Protein AF-A0A382GIZ2-F1 (afdb_monomer)

Organism: NCBI:txid408172

pLDDT: mean 85.64, std 14.47, range [35.5, 98.19]

Structure (mmCIF, N/CA/C/O backbone):
data_AF-A0A382GIZ2-F1
#
_entry.id   AF-A0A382GIZ2-F1
#
loop_
_atom_site.group_PDB
_atom_site.id
_atom_site.type_symbol
_atom_site.label_atom_id
_atom_site.label_alt_id
_atom_site.label_comp_id
_atom_site.label_asym_id
_atom_site.label_entity_id
_atom_site.label_seq_id
_atom_site.pdbx_PDB_ins_code
_atom_site.Cartn_x
_atom_site.Cartn_y
_atom_site.Cartn_z
_atom_site.occupancy
_atom_site.B_iso_or_equiv
_atom_site.auth_seq_id
_atom_site.auth_comp_id
_atom_site.auth_asym_id
_atom_site.auth_atom_id
_atom_site.pdbx_PDB_model_num
ATOM 1 N N . VAL A 1 1 ? -5.145 5.258 -2.698 1.00 40.03 1 VAL A N 1
ATOM 2 C CA . VAL A 1 1 ? -5.941 6.029 -3.681 1.00 40.03 1 VAL A CA 1
ATOM 3 C C . VAL A 1 1 ? -7.299 5.361 -3.704 1.00 40.03 1 VAL A C 1
ATOM 5 O O . VAL A 1 1 ? -7.301 4.149 -3.849 1.00 40.03 1 VAL A O 1
ATOM 8 N N . LEU A 1 2 ? -8.373 6.118 -3.460 1.00 35.50 2 LEU A N 1
ATOM 9 C CA . LEU A 1 2 ? -9.670 5.720 -2.869 1.00 35.50 2 LEU A CA 1
ATOM 10 C C . LEU A 1 2 ? -9.690 5.869 -1.343 1.00 35.50 2 LEU A C 1
ATOM 12 O O . LEU A 1 2 ? -9.770 4.913 -0.583 1.00 35.50 2 LEU A O 1
ATOM 16 N N . THR A 1 3 ? -9.579 7.116 -0.902 1.00 38.53 3 THR A N 1
ATOM 17 C CA . THR A 1 3 ? -9.918 7.533 0.456 1.00 38.53 3 THR A CA 1
ATOM 18 C C . THR A 1 3 ? -10.958 8.641 0.335 1.00 38.53 3 THR A C 1
ATOM 20 O O . THR A 1 3 ? -10.865 9.475 -0.563 1.00 38.53 3 THR A O 1
ATOM 23 N N . THR A 1 4 ? -11.987 8.637 1.182 1.00 40.19 4 THR A N 1
ATOM 24 C CA . THR A 1 4 ? -13.141 9.557 1.093 1.00 40.19 4 THR A CA 1
ATOM 25 C C . THR A 1 4 ? -12.798 11.024 1.370 1.00 40.19 4 THR A C 1
ATOM 27 O O . THR A 1 4 ? -13.633 11.890 1.153 1.00 40.19 4 THR A O 1
ATOM 30 N N . TRP A 1 5 ? -11.580 11.314 1.836 1.00 46.81 5 TRP A N 1
ATOM 31 C CA . TRP A 1 5 ? -11.123 12.662 2.191 1.00 46.81 5 TRP A CA 1
ATOM 32 C C . TRP A 1 5 ? -10.171 13.299 1.166 1.00 46.81 5 TRP A C 1
ATOM 34 O O . TRP A 1 5 ? -9.816 14.464 1.316 1.00 46.81 5 TRP A O 1
ATOM 44 N N . ALA A 1 6 ? -9.747 12.570 0.127 1.00 49.16 6 ALA A N 1
ATOM 45 C CA . ALA A 1 6 ? -8.775 13.044 -0.868 1.00 49.16 6 ALA A CA 1
ATOM 46 C C . ALA A 1 6 ? -9.422 13.433 -2.214 1.00 49.16 6 ALA A C 1
ATOM 48 O O . ALA A 1 6 ? -8.792 13.348 -3.263 1.00 49.16 6 ALA A O 1
ATOM 49 N N . ASP A 1 7 ? -10.684 13.864 -2.190 1.00 50.19 7 ASP A N 1
ATOM 50 C CA . ASP A 1 7 ? -11.561 13.962 -3.369 1.00 50.19 7 ASP A CA 1
ATOM 51 C C . ASP A 1 7 ? -11.161 15.014 -4.424 1.00 50.19 7 ASP A C 1
ATOM 53 O O . ASP A 1 7 ? -11.767 15.059 -5.492 1.00 50.19 7 ASP A O 1
ATOM 57 N N . LYS A 1 8 ? -10.162 15.868 -4.158 1.00 46.25 8 LYS A N 1
ATOM 58 C CA . LYS A 1 8 ? -9.761 16.969 -5.059 1.00 46.25 8 LYS A CA 1
ATOM 59 C C . LYS A 1 8 ? -8.274 17.022 -5.405 1.00 46.25 8 LYS A C 1
ATOM 61 O O . LYS A 1 8 ? -7.887 17.842 -6.234 1.00 46.25 8 LYS A O 1
ATOM 66 N N . GLU A 1 9 ? -7.439 16.186 -4.792 1.00 51.31 9 GLU A N 1
ATOM 67 C CA . GLU A 1 9 ? -5.986 16.256 -4.964 1.00 51.31 9 GLU A CA 1
ATOM 68 C C . GLU A 1 9 ? -5.405 14.891 -5.338 1.00 51.31 9 GLU A C 1
ATOM 70 O O . GLU A 1 9 ? -5.711 13.868 -4.731 1.00 51.31 9 GLU A O 1
ATOM 75 N N . PHE A 1 10 ? -4.507 14.884 -6.328 1.00 51.84 10 PHE A N 1
ATOM 76 C CA . PHE A 1 10 ? -3.813 13.679 -6.805 1.00 51.84 10 PHE A CA 1
ATOM 77 C C . PHE A 1 10 ? -2.930 13.011 -5.734 1.00 51.84 10 PHE A C 1
ATOM 79 O O . PHE A 1 10 ? -2.503 11.865 -5.894 1.00 51.84 10 PHE A O 1
ATOM 86 N N . TRP A 1 11 ? -2.636 13.722 -4.646 1.00 62.03 11 TRP A N 1
ATOM 87 C CA . TRP A 1 11 ? -1.919 13.227 -3.483 1.00 62.03 11 TRP A CA 1
ATOM 88 C C . TRP A 1 11 ? -2.312 14.061 -2.266 1.00 62.03 11 TRP A C 1
ATOM 90 O O . TRP A 1 11 ? -2.239 15.282 -2.325 1.00 62.03 11 TRP A O 1
ATOM 100 N N . VAL A 1 12 ? -2.663 13.400 -1.163 1.00 65.62 12 VAL A N 1
ATOM 101 C CA . VAL A 1 12 ? -2.889 14.041 0.137 1.00 65.62 12 VAL A CA 1
ATOM 102 C C . VAL A 1 12 ? -1.908 13.438 1.128 1.00 65.62 12 VAL A C 1
ATOM 104 O O . VAL A 1 12 ? -1.737 12.216 1.189 1.00 65.62 12 VAL A O 1
ATOM 107 N N . GLY A 1 13 ? -1.221 14.291 1.883 1.00 70.44 13 GLY A N 1
ATOM 108 C CA . GLY A 1 13 ? -0.268 13.833 2.882 1.00 70.44 13 GLY A CA 1
ATOM 109 C C . GLY A 1 13 ? -0.978 13.101 4.015 1.00 70.44 13 GLY A C 1
ATOM 110 O O . GLY A 1 13 ? -2.015 13.545 4.489 1.00 70.44 13 GLY A O 1
ATOM 111 N N . HIS A 1 14 ? -0.385 12.017 4.525 1.00 74.69 14 HIS A N 1
ATOM 112 C CA . HIS A 1 14 ? -0.949 11.273 5.665 1.00 74.69 14 HIS A CA 1
ATOM 113 C C . HIS A 1 14 ? -1.136 12.112 6.933 1.00 74.69 14 HIS A C 1
ATOM 115 O O . HIS A 1 14 ? -1.904 11.718 7.794 1.00 74.69 14 HIS A O 1
ATOM 121 N N . LYS A 1 15 ? -0.484 13.276 7.051 1.00 73.62 15 LYS A N 1
ATOM 122 C CA . LYS A 1 15 ? -0.755 14.245 8.128 1.00 73.62 15 LYS A CA 1
ATOM 123 C C . LYS A 1 15 ? -2.201 14.775 8.099 1.00 73.62 15 LYS A C 1
ATOM 125 O O . LYS A 1 15 ? -2.735 15.111 9.150 1.00 73.62 15 LYS A O 1
ATOM 130 N N . ASP A 1 16 ? -2.808 14.822 6.915 1.00 75.88 16 ASP A N 1
ATOM 131 C CA . ASP A 1 16 ? -4.152 15.345 6.658 1.00 75.88 16 ASP A CA 1
ATOM 132 C C . ASP A 1 16 ? -5.196 14.208 6.612 1.00 75.88 16 ASP A C 1
ATOM 134 O O . ASP A 1 16 ? -6.369 14.440 6.331 1.00 75.88 16 ASP A O 1
ATOM 138 N N . GLU A 1 17 ? -4.780 12.964 6.889 1.00 82.44 17 GLU A N 1
ATOM 139 C CA . GLU A 1 17 ? -5.695 11.841 7.097 1.00 82.44 17 GLU A CA 1
ATOM 140 C C . GLU A 1 17 ? -6.492 12.048 8.403 1.00 82.44 17 GLU A C 1
ATOM 142 O O . GLU A 1 17 ? -5.893 12.450 9.406 1.00 82.44 17 GLU A O 1
ATOM 147 N N . PRO A 1 18 ? -7.818 11.793 8.432 1.00 86.12 18 PRO A N 1
ATOM 148 C CA . PRO A 1 18 ? -8.660 12.086 9.599 1.00 86.12 18 PRO A CA 1
ATOM 149 C C . PRO A 1 18 ? -8.188 11.466 10.922 1.00 86.12 18 PRO A C 1
ATOM 151 O O . PRO A 1 18 ? -8.394 12.053 11.984 1.00 86.12 18 PRO A O 1
ATOM 154 N N . HIS A 1 19 ? -7.529 10.310 10.865 1.00 89.81 19 HIS A N 1
ATOM 155 C CA . HIS A 1 19 ? -7.041 9.553 12.015 1.00 89.81 19 HIS A CA 1
ATOM 156 C C . HIS A 1 19 ? -5.527 9.702 12.243 1.00 89.81 19 HIS A C 1
ATOM 158 O O . HIS A 1 19 ? -4.963 9.016 13.098 1.00 89.81 19 HIS A O 1
ATOM 164 N N . SER A 1 20 ? -4.852 10.622 11.545 1.00 87.56 20 SER A N 1
ATOM 165 C CA . SER A 1 20 ? -3.387 10.738 11.546 1.00 87.56 20 SER A CA 1
ATOM 166 C C . SER A 1 20 ? -2.796 10.921 12.947 1.00 87.56 20 SER A C 1
ATOM 168 O O . SER A 1 20 ? -1.752 10.350 13.267 1.00 87.56 20 SER A O 1
ATOM 170 N N . LYS A 1 21 ? -3.502 11.665 13.807 1.00 90.25 21 LYS A N 1
ATOM 171 C CA . LYS A 1 21 ? -3.108 11.942 15.195 1.00 90.25 21 LYS A CA 1
ATOM 172 C C . LYS A 1 21 ? -3.205 10.721 16.107 1.00 90.25 21 LYS A C 1
ATOM 174 O O . LYS A 1 21 ? -2.426 10.628 17.049 1.00 90.25 21 LYS A O 1
ATOM 179 N N . LEU A 1 22 ? -4.098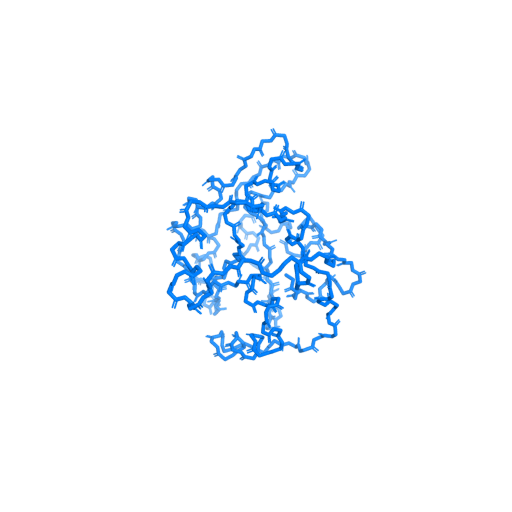 9.772 15.819 1.00 93.81 22 LEU A N 1
ATOM 180 C CA . LEU A 1 22 ? -4.252 8.557 16.629 1.00 93.81 22 LEU A CA 1
ATOM 181 C C . LEU A 1 22 ? -2.995 7.675 16.554 1.00 93.81 22 LEU A C 1
ATOM 183 O O . LEU A 1 22 ? -2.654 6.974 17.499 1.00 93.81 22 LEU A O 1
ATOM 187 N N . TRP A 1 23 ? -2.232 7.762 15.461 1.00 93.25 23 TRP A N 1
ATOM 188 C CA . TRP A 1 23 ? -0.933 7.096 15.345 1.00 93.25 23 TRP A CA 1
ATOM 189 C C . TRP A 1 23 ? 0.165 7.730 16.214 1.00 93.25 23 TRP A C 1
ATOM 191 O O . TRP A 1 23 ? 1.256 7.170 16.305 1.00 93.25 23 TRP A O 1
ATOM 201 N N . GLU A 1 24 ? -0.053 8.900 16.823 1.00 91.38 24 GLU A N 1
ATOM 202 C CA . GLU A 1 24 ? 0.911 9.503 17.755 1.00 91.38 24 GLU A CA 1
ATOM 203 C C . GLU A 1 24 ? 0.789 8.942 19.177 1.00 91.38 24 GLU A C 1
ATOM 205 O O . GLU A 1 24 ? 1.801 8.894 19.880 1.00 91.38 24 GLU A O 1
ATOM 210 N N . ASN A 1 25 ? -0.412 8.511 19.580 1.00 93.06 25 ASN A N 1
ATOM 211 C CA . ASN A 1 25 ? -0.692 7.928 20.888 1.00 93.06 25 ASN A CA 1
ATOM 212 C C . ASN A 1 25 ? -1.604 6.701 20.756 1.00 93.06 25 ASN A C 1
ATOM 214 O O . ASN A 1 25 ? -2.806 6.825 20.524 1.00 93.06 25 ASN A O 1
ATOM 218 N N . MET A 1 26 ? -1.041 5.510 20.978 1.00 94.69 26 MET A N 1
ATOM 219 C CA . MET A 1 26 ? -1.782 4.267 20.773 1.00 94.69 26 MET A CA 1
ATOM 220 C C . MET A 1 26 ? -2.977 4.088 21.718 1.00 94.69 26 MET A C 1
ATOM 222 O O . MET A 1 26 ? -3.907 3.356 21.386 1.00 94.69 26 MET A O 1
ATOM 226 N N . ASP A 1 27 ? -2.985 4.756 22.872 1.00 95.81 27 ASP A N 1
ATOM 227 C CA . ASP A 1 27 ? -4.108 4.680 23.808 1.00 95.81 27 ASP A CA 1
ATOM 228 C C . ASP A 1 27 ? -5.373 5.361 23.274 1.00 95.81 27 ASP A C 1
ATOM 230 O O . ASP A 1 27 ? -6.477 4.943 23.630 1.00 95.81 27 ASP A O 1
ATOM 234 N N . ASP A 1 28 ? -5.243 6.326 22.360 1.00 96.56 28 ASP A N 1
ATOM 235 C CA . ASP A 1 28 ? -6.393 7.009 21.759 1.00 96.56 28 ASP A CA 1
ATOM 236 C C . ASP A 1 28 ? -7.234 6.031 20.914 1.00 96.56 28 ASP A C 1
ATOM 238 O O . ASP A 1 28 ? -8.461 6.138 20.851 1.00 96.56 28 ASP A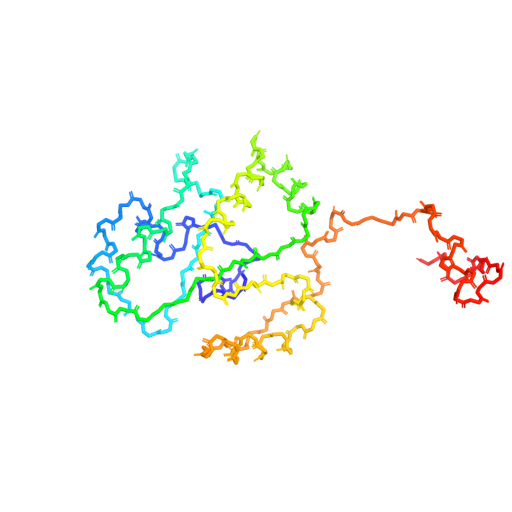 O 1
ATOM 242 N N . TRP A 1 29 ? -6.610 4.991 20.341 1.00 97.12 29 TRP A N 1
ATOM 243 C CA . TRP A 1 29 ? -7.323 3.922 19.632 1.00 97.12 29 TRP A CA 1
ATOM 244 C C . TRP A 1 29 ? -8.236 3.094 20.530 1.00 97.12 29 TRP A C 1
ATOM 246 O O . TRP A 1 29 ? -9.117 2.415 20.009 1.00 97.12 29 TRP A O 1
ATOM 256 N N . LYS A 1 30 ? -8.054 3.105 21.855 1.00 96.94 30 LYS A N 1
ATOM 257 C CA . LYS A 1 30 ? -8.894 2.316 22.770 1.00 96.94 30 LYS A CA 1
ATOM 258 C C . LYS A 1 30 ? -10.294 2.906 22.918 1.00 96.94 30 LYS A C 1
ATOM 260 O O . LYS A 1 30 ? -11.243 2.167 23.159 1.00 96.94 30 LYS A O 1
ATOM 265 N N . THR A 1 31 ? -10.424 4.222 22.769 1.00 95.75 31 THR A N 1
ATOM 266 C CA . THR A 1 31 ? -11.671 4.965 23.013 1.00 95.75 31 THR A CA 1
ATOM 267 C C . THR A 1 31 ? -12.228 5.640 21.761 1.00 95.75 31 THR A C 1
ATOM 269 O O . THR A 1 31 ? -13.396 6.028 21.752 1.00 95.75 31 THR A O 1
ATOM 272 N N . HIS A 1 32 ? -11.438 5.750 20.685 1.00 95.94 32 HIS A N 1
ATOM 273 C CA . HIS A 1 32 ? -11.877 6.359 19.429 1.00 95.94 32 HIS A CA 1
ATOM 274 C C . HIS A 1 32 ? -13.112 5.666 18.842 1.00 95.94 32 HIS A C 1
ATOM 276 O O . HIS A 1 32 ? -13.144 4.442 18.708 1.00 95.94 32 HIS A O 1
ATOM 282 N N . THR A 1 33 ? -14.120 6.445 18.457 1.00 94.19 33 THR A N 1
ATOM 283 C CA . THR A 1 33 ? -15.354 5.929 17.847 1.00 94.19 33 THR A CA 1
ATOM 284 C C . THR A 1 33 ? -15.241 5.952 16.328 1.00 94.19 33 THR A C 1
ATOM 286 O O . THR A 1 33 ? -14.886 6.973 15.746 1.00 94.19 33 THR A O 1
ATOM 289 N N . PHE A 1 34 ? -15.569 4.831 15.691 1.00 91.31 34 PHE A N 1
ATOM 290 C CA . PHE A 1 34 ? -15.590 4.704 14.237 1.00 91.31 34 PHE A CA 1
ATOM 291 C C . PHE A 1 34 ? -17.007 4.884 13.702 1.00 91.31 34 PHE A C 1
ATOM 293 O O . PHE A 1 34 ? -17.979 4.498 14.351 1.00 91.31 34 PHE A O 1
ATOM 300 N N . THR A 1 35 ? -17.121 5.436 12.499 1.00 89.62 35 THR A N 1
ATOM 301 C CA . THR A 1 35 ? -18.352 5.339 11.713 1.00 89.62 35 THR A CA 1
ATOM 302 C C . THR A 1 35 ? -18.355 4.031 10.926 1.00 89.62 35 THR A C 1
ATOM 304 O O . THR A 1 35 ? -17.306 3.402 10.745 1.00 89.62 35 THR A O 1
ATOM 307 N N . GLU A 1 36 ? -19.515 3.627 10.413 1.00 85.00 36 GLU A N 1
ATOM 308 C CA . GLU A 1 36 ? -19.589 2.488 9.496 1.00 85.00 36 GLU A CA 1
ATOM 309 C C . GLU A 1 36 ? -18.638 2.674 8.310 1.00 85.00 36 GLU A C 1
ATOM 311 O O . GLU A 1 36 ? -18.439 3.788 7.816 1.00 85.00 36 GLU A O 1
ATOM 316 N N . ASN A 1 37 ? -18.045 1.565 7.865 1.00 84.50 37 ASN A N 1
ATOM 317 C CA . ASN A 1 37 ? -17.149 1.520 6.714 1.00 84.50 37 ASN A CA 1
ATOM 318 C C . ASN A 1 37 ? -15.957 2.496 6.806 1.00 84.50 37 ASN A C 1
ATOM 320 O O . ASN A 1 37 ? -15.538 3.063 5.797 1.00 84.50 37 ASN A O 1
ATOM 324 N N . THR A 1 38 ? -15.383 2.704 7.995 1.00 90.38 38 THR A N 1
ATOM 325 C CA . THR A 1 38 ? -14.208 3.579 8.148 1.00 90.38 38 THR A CA 1
ATOM 326 C C . THR A 1 38 ? -12.978 2.999 7.441 1.00 90.38 38 THR A C 1
ATOM 328 O O . THR A 1 38 ? -12.601 1.853 7.669 1.00 90.38 38 THR A O 1
ATOM 331 N N . VAL A 1 39 ? -12.310 3.819 6.624 1.00 89.75 39 VAL A N 1
ATOM 332 C CA . VAL A 1 39 ? -11.002 3.507 6.023 1.00 89.75 39 VAL A CA 1
ATOM 333 C C . VAL A 1 39 ? -9.935 4.352 6.696 1.00 89.75 39 VAL A C 1
ATOM 335 O O . VAL A 1 39 ? -10.089 5.565 6.815 1.00 89.75 39 VAL A O 1
ATOM 338 N N . ILE A 1 40 ? -8.828 3.720 7.075 1.00 91.56 40 ILE A N 1
ATOM 339 C CA . ILE A 1 40 ? -7.668 4.377 7.678 1.00 91.56 40 ILE A CA 1
ATOM 340 C C . ILE A 1 40 ? -6.464 4.087 6.797 1.00 91.56 40 ILE A C 1
ATOM 342 O O . ILE A 1 40 ? -6.248 2.953 6.372 1.00 91.56 40 ILE A O 1
ATOM 346 N N . SER A 1 41 ? -5.670 5.112 6.504 1.00 90.56 41 SER A N 1
ATOM 347 C CA . SER A 1 41 ? -4.437 4.956 5.737 1.00 90.56 41 SER A CA 1
ATOM 348 C C . SER A 1 41 ? -3.259 5.492 6.529 1.00 90.56 41 SER A C 1
ATOM 350 O O . SER A 1 41 ? -3.332 6.575 7.100 1.00 90.56 41 SER A O 1
ATOM 352 N N . ILE A 1 42 ? -2.145 4.762 6.514 1.00 91.69 42 ILE A N 1
ATOM 353 C CA . ILE A 1 42 ? -0.898 5.183 7.146 1.00 91.69 42 ILE A CA 1
ATOM 354 C C . ILE A 1 42 ? 0.294 4.837 6.251 1.00 91.69 42 ILE A C 1
ATOM 356 O O . ILE A 1 42 ? 0.297 3.825 5.552 1.00 91.69 42 ILE A O 1
ATOM 360 N N . SER A 1 43 ? 1.306 5.706 6.243 1.00 89.94 43 SER A N 1
ATOM 361 C CA . SER A 1 43 ? 2.586 5.429 5.584 1.00 89.94 43 SER A CA 1
ATOM 362 C C . SER A 1 43 ? 3.518 4.648 6.504 1.00 89.94 43 SER A C 1
ATOM 364 O O . SER A 1 43 ? 3.537 4.862 7.714 1.00 89.94 43 SER A O 1
ATOM 366 N N . ILE A 1 44 ? 4.380 3.822 5.913 1.00 91.19 44 ILE A N 1
ATOM 367 C CA . ILE A 1 44 ? 5.492 3.178 6.612 1.00 91.19 44 ILE A CA 1
ATOM 368 C C . ILE A 1 44 ? 6.799 3.628 5.938 1.00 91.19 44 ILE A C 1
ATOM 370 O O . ILE A 1 44 ? 7.039 3.275 4.783 1.00 91.19 44 ILE A O 1
ATOM 374 N N . PRO A 1 45 ? 7.652 4.408 6.619 1.00 91.38 45 PRO A N 1
ATOM 375 C CA . PRO A 1 45 ? 7.340 5.169 7.825 1.00 91.38 45 PRO A CA 1
ATOM 376 C C . PRO A 1 45 ? 6.457 6.389 7.503 1.00 91.38 45 PRO A C 1
ATOM 378 O O . PRO A 1 45 ? 6.392 6.848 6.357 1.00 91.38 45 PRO A O 1
ATOM 381 N N . TYR A 1 46 ? 5.818 6.959 8.520 1.00 89.12 46 TYR A N 1
ATOM 382 C CA . TYR A 1 46 ? 5.079 8.221 8.433 1.00 89.12 46 TYR A CA 1
ATOM 383 C C . TYR A 1 46 ? 5.886 9.359 9.066 1.00 89.12 46 TYR A C 1
ATOM 385 O O . TYR A 1 46 ? 6.799 9.133 9.862 1.00 89.12 46 TYR A O 1
ATOM 393 N N . ALA A 1 47 ? 5.588 10.596 8.670 1.00 85.81 47 ALA A N 1
ATOM 394 C CA . ALA A 1 47 ? 6.268 11.781 9.180 1.00 85.81 47 ALA A CA 1
ATOM 395 C C . ALA A 1 47 ? 5.311 12.612 10.039 1.00 85.81 47 ALA A C 1
ATOM 397 O O . ALA A 1 47 ? 4.246 13.010 9.571 1.00 85.81 47 ALA A O 1
ATOM 398 N N . VAL A 1 48 ? 5.727 12.926 11.264 1.00 83.44 48 VAL A N 1
ATOM 399 C CA . VAL A 1 48 ? 4.998 13.783 12.207 1.00 83.44 48 VAL A CA 1
ATOM 400 C C . VAL A 1 48 ? 5.915 14.919 12.618 1.00 83.44 48 VAL A C 1
ATOM 402 O O . VAL A 1 48 ? 6.972 14.681 13.200 1.00 83.44 48 VAL A O 1
ATOM 405 N N . ARG A 1 49 ? 5.529 16.163 12.307 1.00 83.38 49 ARG A N 1
ATOM 406 C CA . ARG A 1 49 ? 6.326 17.369 12.619 1.00 83.38 49 ARG A CA 1
ATOM 407 C C . ARG A 1 49 ? 7.800 17.244 12.179 1.00 83.38 49 ARG A C 1
ATOM 409 O O . ARG A 1 49 ? 8.708 17.628 12.904 1.00 83.38 49 ARG A O 1
ATOM 416 N N . GLY A 1 50 ? 8.034 16.658 11.001 1.00 81.44 50 GLY A N 1
ATOM 417 C CA . GLY A 1 50 ? 9.377 16.446 10.439 1.00 81.44 50 GLY A CA 1
ATOM 418 C C . GLY A 1 50 ? 10.136 15.227 10.982 1.00 81.44 50 GLY A C 1
ATOM 419 O O . GLY A 1 50 ? 11.200 14.902 10.463 1.00 81.44 50 GLY A O 1
ATOM 420 N N . VAL A 1 51 ? 9.590 14.514 11.970 1.00 84.25 51 VAL A N 1
ATOM 421 C CA . VAL A 1 51 ? 10.195 13.304 12.539 1.00 84.25 51 VAL A CA 1
ATOM 422 C C . VAL A 1 51 ? 9.584 12.066 11.898 1.00 84.25 51 VAL A C 1
ATOM 424 O O . VAL A 1 51 ? 8.364 11.910 11.856 1.00 84.25 51 VAL A O 1
ATOM 427 N N . THR A 1 52 ? 10.444 11.177 11.407 1.00 88.81 52 THR A N 1
ATOM 428 C CA . THR A 1 52 ? 10.037 9.896 10.819 1.00 88.81 52 THR A CA 1
ATOM 429 C C . THR A 1 52 ? 9.757 8.883 11.928 1.00 88.81 52 THR A C 1
ATOM 431 O O . THR A 1 52 ? 10.585 8.706 12.821 1.00 88.81 52 THR A O 1
ATOM 434 N N . ARG A 1 53 ? 8.600 8.222 11.874 1.00 90.56 53 ARG A N 1
ATOM 435 C CA . ARG A 1 53 ? 8.158 7.193 12.824 1.00 90.56 53 ARG A CA 1
ATOM 436 C C . ARG A 1 53 ? 7.610 5.981 12.073 1.00 90.56 53 ARG A C 1
ATOM 438 O O . ARG A 1 53 ? 7.066 6.118 10.978 1.00 90.56 53 ARG A O 1
ATOM 445 N N . THR A 1 54 ? 7.735 4.801 12.666 1.00 92.19 54 THR A N 1
ATOM 446 C CA . THR A 1 54 ? 7.080 3.579 12.174 1.00 92.19 54 THR A CA 1
ATOM 447 C C . THR A 1 54 ? 5.776 3.402 12.950 1.00 92.19 54 THR A C 1
ATOM 449 O O . THR A 1 54 ? 5.817 3.510 14.176 1.00 92.19 54 THR A O 1
ATOM 452 N N . PRO A 1 55 ? 4.623 3.208 12.284 1.00 94.19 55 PRO A N 1
ATOM 453 C CA . PRO A 1 55 ? 3.368 2.978 12.993 1.00 94.19 55 PRO A CA 1
ATOM 454 C C . PRO A 1 55 ? 3.394 1.604 13.670 1.00 94.19 55 PRO A C 1
ATOM 456 O O . PRO A 1 55 ? 3.986 0.674 13.129 1.00 94.19 55 PRO A O 1
ATOM 459 N N . ASP A 1 56 ? 2.740 1.467 14.822 1.00 95.88 56 ASP A N 1
ATOM 460 C CA . ASP A 1 56 ? 2.622 0.184 15.522 1.00 95.88 56 ASP A CA 1
ATOM 461 C C . ASP A 1 56 ? 1.324 -0.534 15.118 1.00 95.88 56 ASP A C 1
ATOM 463 O O . ASP A 1 56 ? 0.308 -0.503 15.814 1.00 95.88 56 ASP A O 1
ATOM 467 N N . ILE A 1 57 ? 1.344 -1.135 13.926 1.00 97.25 57 ILE A N 1
ATOM 468 C CA . ILE A 1 57 ? 0.181 -1.819 13.338 1.00 97.25 57 ILE A CA 1
ATOM 469 C C . ILE A 1 57 ? -0.154 -3.107 14.105 1.00 97.25 57 ILE A C 1
ATOM 471 O O . ILE A 1 57 ? -1.322 -3.480 14.191 1.00 97.25 57 ILE A O 1
ATOM 475 N N . VAL A 1 58 ? 0.846 -3.756 14.711 1.00 96.62 58 VAL A N 1
ATOM 476 C CA . VAL A 1 58 ? 0.632 -4.939 15.558 1.00 96.62 58 VAL A CA 1
ATO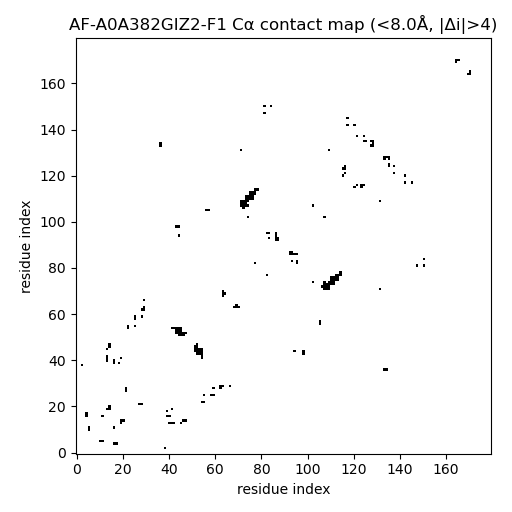M 477 C C . VAL A 1 58 ? -0.181 -4.543 16.784 1.00 96.62 58 VAL A C 1
ATOM 479 O O . VAL A 1 58 ? -1.244 -5.113 17.025 1.00 96.62 58 VAL A O 1
ATOM 482 N N . ARG A 1 59 ? 0.244 -3.495 17.499 1.00 97.00 59 ARG A N 1
ATOM 483 C CA . ARG A 1 59 ? -0.507 -2.991 18.648 1.00 97.00 59 ARG A CA 1
ATOM 484 C C . ARG A 1 59 ? -1.882 -2.465 18.259 1.00 97.00 59 ARG A C 1
ATOM 486 O O . ARG A 1 59 ? -2.839 -2.646 19.005 1.00 97.00 59 ARG A O 1
ATOM 493 N N . TRP A 1 60 ? -1.999 -1.820 17.100 1.00 97.50 60 TRP A N 1
ATOM 494 C CA . TRP A 1 60 ? -3.293 -1.393 16.573 1.00 97.50 60 TRP A CA 1
ATOM 495 C C . TRP A 1 60 ? -4.247 -2.583 16.394 1.00 97.50 60 TRP A C 1
ATOM 497 O O . TRP A 1 60 ? -5.380 -2.520 16.869 1.00 97.50 60 TRP A O 1
ATOM 507 N N . LYS A 1 61 ? -3.773 -3.684 15.789 1.00 97.62 61 LYS A N 1
ATOM 508 C CA . LYS A 1 61 ? -4.545 -4.921 15.599 1.00 97.62 61 LYS A CA 1
ATOM 509 C C . LYS A 1 61 ? -5.019 -5.491 16.933 1.00 97.62 61 LYS A C 1
ATOM 511 O O . LYS A 1 61 ? -6.202 -5.782 17.077 1.00 97.62 61 LYS A O 1
ATOM 516 N N . GLU A 1 62 ? -4.125 -5.596 17.916 1.00 97.88 62 GLU A N 1
ATOM 517 C CA . GLU A 1 62 ? -4.469 -6.055 19.270 1.00 97.88 62 GLU A CA 1
ATOM 518 C C . GLU A 1 62 ? -5.598 -5.218 19.882 1.00 97.88 62 GLU A C 1
ATOM 520 O O . GLU A 1 62 ? -6.578 -5.770 20.371 1.00 97.88 62 GLU A O 1
ATOM 525 N N . ILE A 1 63 ? -5.514 -3.886 19.785 1.00 98.19 63 ILE A N 1
ATOM 526 C CA . ILE A 1 63 ? -6.555 -2.991 20.306 1.00 98.19 63 ILE A CA 1
ATOM 527 C C . ILE A 1 63 ? -7.890 -3.215 19.584 1.00 98.19 63 ILE A C 1
ATOM 529 O O . ILE A 1 63 ? -8.931 -3.215 20.236 1.00 98.19 63 ILE A O 1
ATOM 533 N N . MET A 1 64 ? -7.897 -3.402 18.260 1.00 97.56 64 MET A N 1
ATOM 534 C CA . MET A 1 64 ? -9.145 -3.661 17.527 1.00 97.56 64 MET A CA 1
ATOM 535 C C . MET A 1 64 ? -9.773 -5.001 17.928 1.00 97.56 64 MET A C 1
ATOM 537 O O . MET A 1 64 ? -10.987 -5.059 18.135 1.00 97.56 64 MET A O 1
ATOM 541 N N . VAL A 1 65 ? -8.955 -6.045 18.110 1.00 97.75 65 VAL A N 1
ATOM 542 C CA . VAL A 1 65 ? -9.400 -7.357 18.610 1.00 97.75 65 VAL A CA 1
ATOM 543 C C . VAL A 1 65 ? -9.990 -7.237 20.017 1.00 97.75 65 VAL A C 1
ATOM 545 O O . VAL A 1 65 ? -11.115 -7.682 20.234 1.00 97.75 65 VAL A O 1
ATOM 548 N N . ASP A 1 66 ? -9.291 -6.581 20.947 1.00 98.19 66 ASP A N 1
ATOM 549 C CA . ASP A 1 66 ? -9.752 -6.382 22.331 1.00 98.19 66 ASP A CA 1
ATOM 550 C C . ASP A 1 66 ? -11.081 -5.615 22.396 1.00 98.19 66 ASP A C 1
ATOM 552 O O . ASP A 1 66 ? -11.910 -5.839 23.279 1.00 98.19 66 ASP A O 1
ATOM 556 N N . ARG A 1 67 ? -11.302 -4.704 21.443 1.00 97.44 67 ARG A N 1
ATOM 557 C CA . ARG A 1 67 ? -12.540 -3.927 21.313 1.00 97.44 67 ARG A CA 1
ATOM 558 C C . ARG A 1 67 ? -13.668 -4.676 20.598 1.00 97.44 67 ARG A C 1
ATOM 560 O O . ARG A 1 67 ? -14.770 -4.137 20.524 1.00 97.44 67 ARG A O 1
ATOM 567 N N . GLY A 1 68 ? -13.413 -5.868 20.056 1.00 97.06 68 GLY A N 1
ATOM 568 C CA . GLY A 1 68 ? -14.382 -6.620 19.256 1.00 97.06 68 GLY A CA 1
ATOM 569 C C . GLY A 1 68 ? -14.765 -5.919 17.949 1.00 97.06 68 GLY A C 1
ATOM 570 O O . GLY A 1 68 ? -15.897 -6.062 17.491 1.00 97.06 68 GLY A O 1
ATOM 571 N N . ILE A 1 69 ? -13.857 -5.123 17.376 1.00 95.62 69 ILE A N 1
ATOM 572 C CA . ILE A 1 69 ? -14.082 -4.386 16.128 1.00 95.62 69 ILE A CA 1
ATOM 573 C C . ILE A 1 69 ? -13.588 -5.227 14.955 1.00 95.62 69 ILE A C 1
ATOM 575 O O . ILE A 1 69 ? -12.408 -5.582 14.892 1.00 95.62 69 ILE A O 1
ATOM 579 N N . ASP A 1 70 ? -14.489 -5.511 14.013 1.00 94.25 70 ASP A N 1
ATOM 580 C CA . ASP A 1 70 ? -14.122 -6.140 12.745 1.00 94.25 70 ASP A CA 1
ATOM 581 C C . ASP A 1 70 ? -13.209 -5.215 11.932 1.00 94.25 70 ASP A C 1
ATOM 583 O O . ASP A 1 70 ? -13.449 -4.009 11.823 1.00 94.25 70 ASP A O 1
ATOM 587 N N . HIS A 1 71 ? -12.126 -5.772 11.401 1.00 94.56 71 HIS A N 1
ATOM 588 C CA . HIS A 1 71 ? -11.102 -5.004 10.708 1.00 94.56 71 HIS A CA 1
ATOM 589 C C . HIS A 1 71 ? -10.348 -5.858 9.693 1.00 94.56 71 HIS A C 1
ATOM 591 O O . HIS A 1 71 ? -10.211 -7.068 9.847 1.00 94.56 71 HIS A O 1
ATOM 597 N N . LYS A 1 72 ? -9.810 -5.188 8.668 1.00 95.94 72 LYS A N 1
ATOM 598 C CA . LYS A 1 72 ? -8.928 -5.778 7.655 1.00 95.94 72 LYS A CA 1
ATOM 599 C C . LYS A 1 72 ? -7.707 -4.889 7.460 1.00 95.94 72 LYS A C 1
ATOM 601 O O . LYS A 1 72 ? -7.829 -3.670 7.331 1.00 95.94 72 LYS A O 1
ATOM 606 N N . ILE A 1 73 ? -6.527 -5.491 7.413 1.00 96.62 73 ILE A N 1
ATOM 607 C CA . ILE A 1 73 ? -5.246 -4.841 7.164 1.00 96.62 73 ILE A CA 1
ATOM 608 C C . ILE A 1 73 ? -4.850 -5.109 5.717 1.00 96.62 73 ILE A C 1
ATOM 610 O O . ILE A 1 73 ? -4.573 -6.236 5.315 1.00 96.62 73 ILE A O 1
ATOM 614 N N . CYS A 1 74 ? -4.794 -4.045 4.921 1.00 97.00 74 CYS A N 1
ATOM 615 C CA . CYS A 1 74 ? -4.414 -4.125 3.516 1.00 97.00 74 CYS A CA 1
ATOM 616 C C . CYS A 1 74 ? -3.097 -3.387 3.259 1.00 97.00 74 CYS A C 1
ATOM 618 O O . CYS A 1 74 ? -2.855 -2.316 3.818 1.00 97.00 74 CYS A O 1
ATOM 620 N N . ALA A 1 75 ? -2.271 -3.909 2.353 1.00 95.56 75 ALA A N 1
ATOM 621 C CA . ALA A 1 75 ? -1.018 -3.277 1.946 1.00 95.56 75 ALA A CA 1
ATOM 622 C C . ALA A 1 75 ? -1.080 -2.825 0.482 1.00 95.56 75 ALA A C 1
ATOM 624 O O . ALA A 1 75 ? -1.293 -3.631 -0.422 1.00 95.56 75 ALA A O 1
ATOM 625 N N . ILE A 1 76 ? -0.854 -1.532 0.227 1.00 92.94 76 ILE A N 1
ATOM 626 C CA . ILE A 1 76 ? -0.737 -1.014 -1.142 1.00 92.94 76 ILE A CA 1
ATOM 627 C C . ILE A 1 76 ? 0.622 -1.419 -1.711 1.00 92.94 76 ILE A C 1
ATOM 629 O O . ILE A 1 76 ? 1.666 -1.124 -1.129 1.00 92.94 76 ILE A O 1
ATOM 633 N N . THR A 1 77 ? 0.603 -2.060 -2.874 1.00 91.25 77 THR A N 1
ATOM 634 C CA . THR A 1 77 ? 1.792 -2.568 -3.556 1.00 91.25 77 THR A CA 1
ATOM 635 C C . THR A 1 77 ? 2.027 -1.858 -4.880 1.00 91.25 77 THR A C 1
ATOM 637 O O . THR A 1 77 ? 1.107 -1.338 -5.525 1.00 91.25 77 THR A O 1
ATOM 640 N N . ARG A 1 78 ? 3.313 -1.800 -5.228 1.00 89.62 78 ARG A N 1
ATOM 641 C CA . ARG A 1 78 ? 3.879 -1.252 -6.460 1.00 89.62 78 ARG A CA 1
ATOM 642 C C . ARG A 1 78 ? 5.115 -2.056 -6.822 1.00 89.62 78 ARG A C 1
ATOM 644 O O . ARG A 1 78 ? 5.703 -2.687 -5.939 1.00 89.62 78 ARG A O 1
ATOM 651 N N . ASP A 1 79 ? 5.546 -1.957 -8.074 1.00 93.25 79 ASP A N 1
ATOM 652 C CA . ASP A 1 79 ? 6.847 -2.482 -8.487 1.00 93.25 79 ASP A CA 1
ATOM 653 C C . ASP A 1 79 ? 7.974 -2.024 -7.536 1.00 93.25 79 ASP A C 1
ATOM 655 O O . ASP A 1 79 ? 8.039 -0.864 -7.105 1.00 93.25 79 ASP A O 1
ATOM 659 N N . MET A 1 80 ? 8.867 -2.959 -7.202 1.00 94.69 80 MET A N 1
ATOM 660 C CA . MET A 1 80 ? 9.973 -2.744 -6.269 1.00 94.69 80 MET A CA 1
ATOM 661 C C . MET A 1 80 ? 10.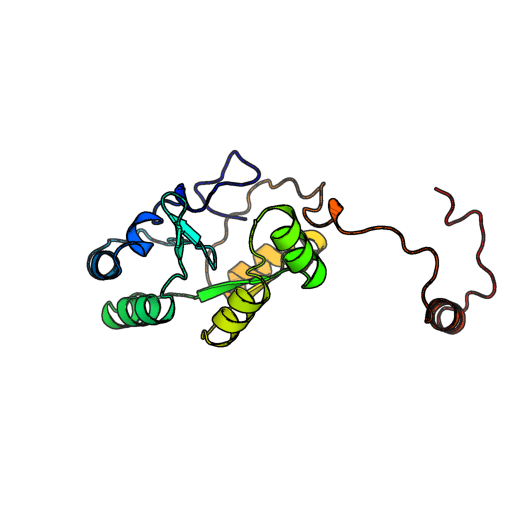921 -1.636 -6.732 1.00 94.69 80 MET A C 1
ATOM 663 O O . MET A 1 80 ? 11.267 -0.763 -5.934 1.00 94.69 80 MET A O 1
ATOM 667 N N . ASN A 1 81 ? 11.335 -1.646 -8.002 1.00 94.62 81 ASN A N 1
ATOM 668 C CA . ASN A 1 81 ? 12.276 -0.663 -8.536 1.00 94.62 81 ASN A CA 1
ATOM 669 C C . ASN A 1 81 ? 11.646 0.723 -8.522 1.00 94.62 81 ASN A C 1
ATOM 671 O O . ASN A 1 81 ? 12.271 1.691 -8.093 1.00 94.62 81 ASN A O 1
ATOM 675 N N . ILE A 1 82 ? 10.379 0.811 -8.916 1.00 93.69 82 ILE A N 1
ATOM 676 C CA . ILE A 1 82 ? 9.623 2.061 -8.901 1.00 93.69 82 ILE A CA 1
ATOM 677 C C . ILE A 1 82 ? 9.504 2.612 -7.480 1.00 93.69 82 ILE A C 1
ATOM 679 O O . ILE A 1 82 ? 9.765 3.796 -7.247 1.00 93.69 82 ILE A O 1
ATOM 683 N N . ASN A 1 83 ? 9.139 1.771 -6.513 1.00 91.62 83 ASN A N 1
ATOM 684 C CA . ASN A 1 83 ? 8.986 2.198 -5.127 1.00 91.62 83 ASN A CA 1
ATOM 685 C C . ASN A 1 83 ? 10.336 2.616 -4.512 1.00 91.62 83 ASN A C 1
ATOM 687 O O . ASN A 1 83 ? 10.427 3.650 -3.840 1.00 91.62 83 ASN A O 1
ATOM 691 N N . TYR A 1 84 ? 11.407 1.874 -4.804 1.00 94.88 84 TYR A N 1
ATOM 692 C CA . TYR A 1 84 ? 12.768 2.211 -4.395 1.00 94.88 84 TYR A CA 1
ATOM 693 C C . TYR A 1 84 ? 13.230 3.550 -4.989 1.00 94.88 84 TYR A C 1
ATOM 695 O O . TYR A 1 84 ? 13.682 4.430 -4.250 1.00 94.88 84 TYR A O 1
ATOM 703 N N . LEU A 1 85 ? 13.087 3.739 -6.306 1.00 94.94 85 LEU A N 1
ATOM 704 C CA . LEU A 1 85 ? 13.474 4.965 -7.011 1.00 94.94 85 LEU A CA 1
ATOM 705 C C . LEU A 1 85 ? 12.667 6.170 -6.532 1.00 94.94 85 LEU A C 1
ATOM 707 O O . LEU A 1 85 ? 13.223 7.257 -6.358 1.00 94.94 85 LEU A O 1
ATOM 711 N N . GLN A 1 86 ? 11.374 5.991 -6.256 1.00 90.69 86 GLN A N 1
ATOM 712 C CA . GLN A 1 86 ? 10.562 7.051 -5.678 1.00 90.69 86 GLN A CA 1
ATOM 713 C C . GLN A 1 86 ? 11.089 7.482 -4.313 1.00 90.69 86 GLN A C 1
ATOM 715 O O . GLN A 1 86 ? 11.285 8.681 -4.110 1.00 90.69 86 GLN A O 1
ATOM 720 N N . ASN A 1 87 ? 11.338 6.538 -3.402 1.00 91.00 87 ASN A N 1
ATOM 721 C CA . ASN A 1 87 ? 11.868 6.852 -2.076 1.00 91.00 87 ASN A CA 1
ATOM 722 C C . ASN A 1 87 ? 13.227 7.548 -2.168 1.00 91.00 87 ASN A C 1
ATOM 724 O O . ASN A 1 87 ? 13.420 8.569 -1.514 1.00 91.00 87 ASN A O 1
ATOM 728 N N . LYS A 1 88 ? 14.122 7.065 -3.038 1.00 94.25 88 LYS A N 1
ATOM 729 C CA . LYS A 1 88 ? 15.425 7.693 -3.296 1.00 94.25 88 LYS A CA 1
ATOM 730 C C . LYS A 1 88 ? 15.300 9.131 -3.812 1.00 94.25 88 LYS A C 1
ATOM 732 O O . LYS A 1 88 ? 16.117 9.970 -3.461 1.00 94.25 88 LYS A O 1
ATOM 737 N N . ARG A 1 89 ? 14.297 9.421 -4.648 1.00 93.56 89 ARG A N 1
ATOM 738 C CA . ARG A 1 89 ? 14.103 10.748 -5.255 1.00 93.56 89 ARG A CA 1
ATOM 739 C C . ARG A 1 89 ? 13.535 11.780 -4.279 1.00 93.56 89 ARG A C 1
ATOM 741 O O . ARG A 1 89 ? 13.915 12.940 -4.352 1.00 93.56 89 ARG A O 1
ATOM 748 N N . VAL A 1 90 ? 12.571 11.392 -3.441 1.00 87.94 90 VAL A N 1
ATOM 749 C CA . VAL A 1 90 ? 11.753 12.351 -2.664 1.00 87.94 90 VAL A CA 1
ATOM 750 C C . VAL A 1 90 ? 12.078 12.386 -1.171 1.00 87.94 90 VAL A C 1
ATOM 752 O O . VAL A 1 90 ? 11.447 13.142 -0.435 1.00 87.94 90 VAL A O 1
ATOM 755 N N . ARG A 1 91 ? 13.021 11.562 -0.699 1.00 84.88 91 ARG A N 1
ATOM 756 C CA . ARG A 1 91 ? 13.396 11.481 0.717 1.00 84.88 91 ARG A CA 1
ATOM 757 C C . ARG A 1 91 ? 14.916 11.519 0.883 1.00 84.88 91 ARG A C 1
ATOM 759 O O . ARG A 1 91 ? 15.626 10.960 0.052 1.00 84.88 91 ARG A O 1
ATOM 766 N N . PRO A 1 92 ? 15.419 12.105 1.984 1.00 86.81 92 PRO A N 1
ATOM 767 C CA . PRO A 1 92 ? 16.848 12.084 2.296 1.00 86.81 92 PRO A CA 1
ATOM 768 C C . PRO A 1 92 ? 17.351 10.677 2.657 1.00 86.81 92 PRO A C 1
ATOM 770 O O . PRO A 1 92 ? 18.519 10.368 2.456 1.00 86.81 92 PRO A O 1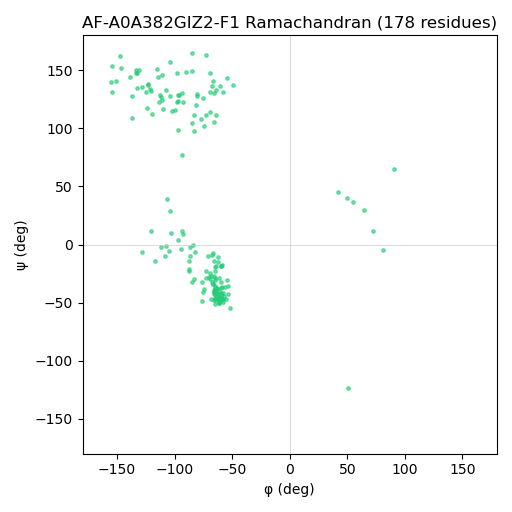
ATOM 773 N N . VAL A 1 93 ? 16.467 9.818 3.176 1.00 91.38 93 VAL A N 1
ATOM 774 C CA . VAL A 1 93 ? 16.759 8.424 3.524 1.00 91.38 93 VAL A CA 1
ATOM 775 C C . VAL A 1 93 ? 15.773 7.521 2.796 1.00 91.38 93 VAL A C 1
ATOM 777 O O . VAL A 1 93 ? 14.560 7.750 2.822 1.00 91.38 93 VAL A O 1
ATOM 780 N N . ASN A 1 94 ? 16.296 6.485 2.143 1.00 93.88 94 ASN A N 1
ATOM 781 C CA . ASN A 1 94 ? 15.475 5.500 1.458 1.00 93.88 94 ASN A CA 1
ATOM 782 C C . ASN A 1 94 ? 15.018 4.414 2.441 1.00 93.88 94 ASN A C 1
ATOM 784 O O . ASN A 1 94 ? 15.785 3.528 2.807 1.00 93.88 94 ASN A O 1
ATOM 788 N N . TYR A 1 95 ? 13.749 4.483 2.839 1.00 92.12 95 TYR A N 1
ATOM 789 C CA . TYR A 1 95 ? 13.140 3.546 3.784 1.00 92.12 95 TYR A CA 1
ATOM 790 C C . TYR A 1 95 ? 12.444 2.349 3.122 1.00 92.12 95 TYR A C 1
ATOM 792 O O . TYR A 1 95 ? 11.774 1.592 3.818 1.00 92.12 95 TYR A O 1
ATOM 800 N N . TYR A 1 96 ? 12.596 2.152 1.807 1.00 93.56 96 TYR A N 1
ATOM 801 C CA . TYR A 1 96 ? 11.886 1.105 1.064 1.00 93.56 96 TYR A CA 1
ATOM 802 C C . TYR A 1 96 ? 12.041 -0.288 1.695 1.00 93.56 96 TYR A C 1
ATOM 804 O O . TYR A 1 96 ? 11.044 -0.915 2.039 1.00 93.56 96 TYR A O 1
ATOM 812 N N . HIS A 1 97 ? 13.278 -0.749 1.907 1.00 94.44 97 HIS A N 1
ATOM 813 C CA . HIS A 1 97 ? 13.517 -2.084 2.465 1.00 94.44 97 HIS A CA 1
ATOM 814 C C . HIS A 1 97 ? 13.006 -2.215 3.901 1.00 94.44 97 HIS A C 1
ATOM 816 O O . HIS A 1 97 ? 12.450 -3.246 4.250 1.00 94.44 97 HIS A O 1
ATOM 822 N N . MET A 1 98 ? 13.134 -1.162 4.716 1.00 95.19 98 MET A N 1
ATOM 823 C CA . MET A 1 98 ? 12.583 -1.158 6.074 1.00 95.19 98 MET A CA 1
ATOM 824 C C . MET A 1 98 ? 11.061 -1.329 6.044 1.00 95.19 98 MET A C 1
ATOM 826 O O . MET A 1 98 ? 10.529 -2.172 6.759 1.00 95.19 98 MET A O 1
ATOM 830 N N . ALA A 1 99 ? 10.374 -0.586 5.172 1.00 94.25 99 ALA A N 1
ATOM 831 C CA . ALA A 1 99 ? 8.926 -0.665 5.036 1.00 94.25 99 ALA A CA 1
ATOM 832 C C . ALA A 1 99 ? 8.463 -2.043 4.546 1.00 94.25 99 ALA A C 1
ATOM 834 O O . ALA A 1 99 ? 7.535 -2.606 5.118 1.00 94.25 99 ALA A O 1
ATOM 835 N N . VAL A 1 100 ? 9.127 -2.607 3.531 1.00 94.81 100 VAL A N 1
ATOM 836 C CA . VAL A 1 100 ? 8.820 -3.956 3.027 1.00 94.81 100 VAL A CA 1
ATOM 837 C C . VAL A 1 100 ? 9.052 -5.010 4.105 1.00 94.81 100 VAL A C 1
ATOM 839 O O . VAL A 1 100 ? 8.163 -5.821 4.344 1.00 94.81 100 VAL A O 1
ATOM 842 N N . ASN A 1 101 ? 10.192 -4.961 4.798 1.00 96.12 101 ASN A N 1
ATOM 843 C CA . ASN A 1 101 ? 10.502 -5.905 5.869 1.00 96.12 101 ASN A CA 1
ATOM 844 C C . ASN A 1 101 ? 9.480 -5.812 7.006 1.00 96.12 101 ASN A C 1
ATOM 846 O O . ASN A 1 101 ? 9.067 -6.837 7.529 1.00 96.12 101 ASN A O 1
ATOM 850 N N . TYR A 1 102 ? 9.037 -4.604 7.368 1.00 96.19 102 TYR A N 1
ATOM 851 C CA . TYR A 1 102 ? 7.995 -4.433 8.377 1.00 96.19 102 TYR A CA 1
ATOM 852 C C . TYR A 1 102 ? 6.659 -5.028 7.915 1.00 96.19 102 TYR A C 1
ATOM 854 O O . TYR A 1 102 ? 6.071 -5.819 8.643 1.00 96.19 102 TYR A O 1
ATOM 862 N N . ILE A 1 103 ? 6.217 -4.740 6.684 1.00 95.75 103 ILE A N 1
ATOM 863 C CA . ILE A 1 103 ? 4.974 -5.299 6.120 1.00 95.75 103 ILE A CA 1
ATOM 864 C C . ILE A 1 103 ? 5.013 -6.834 6.080 1.00 95.75 103 ILE A C 1
ATOM 866 O O . ILE A 1 103 ? 4.000 -7.464 6.354 1.00 95.75 103 ILE A O 1
ATOM 870 N N . GLN A 1 104 ? 6.169 -7.443 5.804 1.00 95.50 104 GLN A N 1
ATOM 871 C CA . GLN A 1 104 ? 6.339 -8.903 5.818 1.00 95.50 104 GLN A CA 1
ATOM 872 C C . GLN A 1 104 ? 6.140 -9.542 7.200 1.00 95.50 104 GLN A C 1
ATOM 874 O O . GLN A 1 104 ? 5.917 -10.746 7.276 1.00 95.50 104 GLN A O 1
ATOM 879 N N . THR A 1 105 ? 6.222 -8.764 8.283 1.00 95.94 105 THR A N 1
ATOM 880 C CA . THR A 1 105 ? 5.915 -9.248 9.641 1.00 95.94 105 THR A CA 1
ATOM 881 C C . THR A 1 105 ? 4.437 -9.141 10.005 1.00 95.94 105 THR A C 1
ATOM 883 O O . THR A 1 105 ? 4.031 -9.661 11.042 1.00 95.94 105 THR A O 1
ATOM 886 N N . LEU A 1 106 ? 3.636 -8.455 9.185 1.00 95.81 106 LEU A N 1
ATOM 887 C CA . LEU A 1 106 ? 2.224 -8.222 9.449 1.00 95.81 106 LEU A CA 1
ATOM 888 C C . LEU A 1 106 ? 1.371 -9.335 8.846 1.00 95.81 106 LEU A C 1
ATOM 890 O O . LEU A 1 106 ? 1.670 -9.876 7.783 1.00 95.81 106 LEU A O 1
ATOM 894 N N . ASP A 1 107 ? 0.260 -9.615 9.513 1.00 94.94 107 ASP A N 1
ATOM 895 C CA . ASP A 1 107 ? -0.801 -10.461 8.984 1.00 94.94 107 ASP A CA 1
ATOM 896 C C . ASP A 1 107 ? -1.700 -9.606 8.076 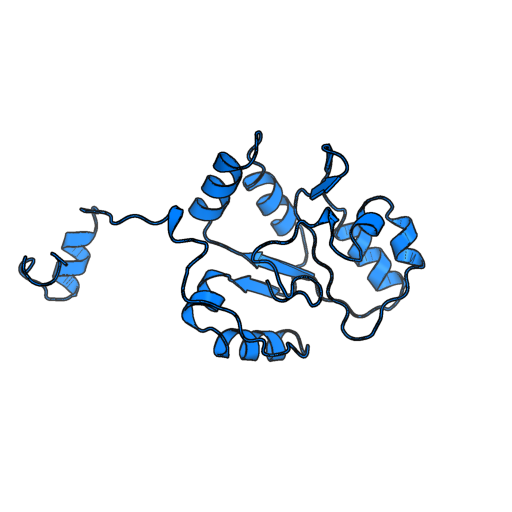1.00 94.94 107 ASP A C 1
ATOM 898 O O . ASP A 1 107 ? -2.503 -8.809 8.565 1.00 94.94 107 ASP A O 1
ATOM 902 N N . ILE A 1 108 ? -1.451 -9.681 6.765 1.00 96.44 108 ILE A N 1
ATOM 903 C CA . ILE A 1 108 ? -2.098 -8.863 5.731 1.00 96.44 108 ILE A CA 1
ATOM 904 C C . ILE A 1 108 ? -3.262 -9.638 5.106 1.00 96.44 108 ILE A C 1
ATOM 906 O O . ILE A 1 108 ? -3.055 -10.683 4.493 1.00 96.44 108 ILE A O 1
ATOM 910 N N . ASP A 1 109 ? -4.462 -9.064 5.154 1.00 96.00 109 ASP A N 1
ATOM 911 C CA . ASP A 1 109 ? -5.677 -9.636 4.564 1.00 96.00 109 ASP A CA 1
ATOM 912 C C . ASP A 1 109 ? -5.721 -9.488 3.035 1.00 96.00 109 ASP A C 1
ATOM 914 O O . ASP A 1 109 ? -6.291 -10.317 2.321 1.00 96.00 109 ASP A O 1
ATOM 918 N N . CYS A 1 110 ? -5.144 -8.405 2.501 1.00 95.50 110 CYS A N 1
ATOM 919 C CA . CYS A 1 110 ? -5.157 -8.134 1.065 1.00 95.50 110 CYS A CA 1
ATOM 920 C C . CYS A 1 110 ? -4.000 -7.236 0.602 1.00 95.50 110 CYS A C 1
ATOM 922 O O . CYS A 1 110 ? -3.669 -6.225 1.226 1.00 95.50 110 CYS A O 1
ATOM 924 N N . PHE A 1 111 ? -3.429 -7.558 -0.560 1.00 94.94 111 PHE A N 1
ATOM 925 C CA . PHE A 1 111 ? -2.493 -6.686 -1.267 1.00 94.94 111 PHE A CA 1
ATOM 926 C C . PHE A 1 111 ? -3.211 -5.908 -2.375 1.00 94.94 111 PHE A C 1
ATOM 928 O O . PHE A 1 111 ? -3.779 -6.486 -3.301 1.00 94.94 111 PHE A O 1
ATOM 935 N N . LEU A 1 112 ? -3.135 -4.579 -2.308 1.00 94.56 112 LEU A N 1
ATOM 936 C CA . LEU A 1 112 ? -3.774 -3.659 -3.247 1.00 94.56 112 LEU A CA 1
ATOM 937 C C . LEU A 1 112 ? -2.756 -3.219 -4.308 1.00 94.56 112 LEU A C 1
ATOM 939 O O . LEU A 1 112 ? -1.921 -2.352 -4.054 1.00 94.56 112 LEU A O 1
ATOM 943 N N . SER A 1 113 ? -2.778 -3.838 -5.486 1.00 92.88 113 SER A N 1
ATOM 944 C CA . SER A 1 113 ? -1.820 -3.596 -6.571 1.00 92.88 113 SER A CA 1
ATOM 945 C C . SER A 1 113 ? -2.173 -2.353 -7.380 1.00 92.88 113 SER A C 1
ATOM 947 O O . SER A 1 113 ? -3.217 -2.278 -8.030 1.00 92.88 113 SER A O 1
ATOM 949 N N . THR A 1 114 ? -1.248 -1.393 -7.397 1.00 89.44 114 THR A N 1
ATOM 950 C CA . THR A 1 114 ? -1.375 -0.185 -8.224 1.00 89.44 114 THR A CA 1
ATOM 951 C C . THR A 1 114 ? -1.343 -0.539 -9.711 1.00 89.44 114 THR A C 1
ATOM 953 O O . THR A 1 114 ? -2.097 0.019 -10.498 1.00 89.44 114 THR A O 1
ATOM 956 N N . GLU A 1 115 ? -0.506 -1.492 -10.112 1.00 90.19 115 GLU A N 1
ATOM 957 C CA . GLU A 1 115 ? -0.378 -1.946 -11.498 1.00 90.19 115 GLU A CA 1
ATOM 958 C C . GLU A 1 115 ? -1.662 -2.636 -11.978 1.00 90.19 115 GLU A C 1
ATOM 960 O O . GLU A 1 115 ? -2.144 -2.349 -13.072 1.00 90.19 115 GLU A O 1
ATOM 965 N N . THR A 1 116 ? -2.269 -3.478 -11.138 1.00 92.50 116 THR A N 1
ATOM 966 C CA . THR A 1 116 ? -3.544 -4.146 -11.453 1.00 92.50 116 THR A CA 1
ATOM 967 C C . THR A 1 116 ? -4.683 -3.132 -11.557 1.00 92.50 116 THR A C 1
ATOM 969 O O . THR A 1 116 ? -5.497 -3.226 -12.476 1.00 92.50 116 THR A O 1
ATOM 972 N N . LEU A 1 117 ? -4.702 -2.118 -10.681 1.00 89.94 117 LEU A N 1
ATOM 973 C CA . LEU A 1 117 ? -5.645 -1.002 -10.767 1.00 89.94 117 LEU A CA 1
ATOM 974 C C . LEU A 1 117 ? -5.504 -0.240 -12.089 1.00 89.94 117 LEU A C 1
ATOM 976 O O . LEU A 1 117 ? -6.504 0.019 -12.749 1.00 89.94 117 LEU A O 1
ATOM 980 N N . LEU A 1 118 ? -4.280 0.085 -12.510 1.00 86.94 118 LEU A N 1
ATOM 981 C CA . LEU A 1 118 ? -4.045 0.812 -13.762 1.00 86.94 118 LEU A CA 1
ATOM 982 C C . LEU A 1 118 ? -4.433 -0.008 -15.005 1.00 86.94 118 LEU A C 1
ATOM 984 O O . LEU A 1 118 ? -4.920 0.562 -15.981 1.00 86.94 118 LEU A O 1
ATOM 988 N N . LEU A 1 119 ? -4.253 -1.333 -14.967 1.00 90.25 119 LEU A N 1
ATOM 989 C CA . LEU A 1 119 ? -4.597 -2.230 -16.075 1.00 90.25 119 LEU A CA 1
ATOM 990 C C . LEU A 1 119 ? -6.103 -2.495 -16.186 1.00 90.25 119 LEU A C 1
ATOM 992 O O . LEU A 1 119 ? -6.668 -2.395 -17.274 1.00 90.25 119 LEU A O 1
ATOM 996 N N . TYR A 1 120 ? -6.752 -2.846 -15.075 1.00 92.06 120 TYR A N 1
ATOM 997 C CA . TYR A 1 120 ? -8.121 -3.373 -15.075 1.00 92.06 120 TYR A CA 1
ATOM 998 C C . TYR A 1 120 ? -9.169 -2.405 -14.518 1.00 92.06 120 TYR A C 1
ATOM 1000 O O . TYR A 1 120 ? -10.364 -2.662 -14.680 1.00 92.06 120 TYR A O 1
ATOM 1008 N N . LYS A 1 121 ? -8.742 -1.286 -13.917 1.00 88.50 121 LYS A N 1
ATOM 1009 C CA . LYS A 1 121 ? -9.592 -0.168 -13.477 1.00 88.50 121 LYS A CA 1
ATOM 1010 C C . LYS A 1 121 ? -10.766 -0.663 -12.625 1.00 88.50 121 LYS A C 1
ATOM 1012 O O . LYS A 1 121 ? -10.548 -1.384 -11.652 1.00 88.50 121 LYS A O 1
ATOM 1017 N N . GLU A 1 122 ? -11.997 -0.348 -13.022 1.00 89.94 122 GLU A N 1
ATOM 1018 C CA . GLU A 1 122 ? -13.227 -0.727 -12.315 1.00 89.94 122 GLU A CA 1
ATOM 1019 C C . GLU A 1 122 ? -13.341 -2.230 -12.051 1.00 89.94 122 GLU A C 1
ATOM 1021 O O . GLU A 1 122 ? -13.759 -2.635 -10.973 1.00 89.94 122 GLU A O 1
ATOM 1026 N N . LYS A 1 123 ? -12.863 -3.081 -12.967 1.00 93.19 123 LYS A N 1
ATOM 1027 C CA . LYS A 1 123 ? -12.917 -4.536 -12.772 1.00 93.19 123 LYS A CA 1
ATOM 1028 C C . LYS A 1 123 ? -12.053 -4.999 -11.597 1.00 93.19 123 LYS A C 1
ATOM 1030 O O . LYS A 1 123 ? -12.364 -6.003 -10.958 1.00 93.19 123 LYS A O 1
ATOM 1035 N N . TYR A 1 124 ? -10.959 -4.289 -11.318 1.00 93.75 124 TYR A N 1
ATOM 1036 C CA . TYR A 1 124 ? -10.146 -4.554 -10.136 1.00 93.75 124 TYR A CA 1
ATOM 1037 C C . TYR A 1 124 ? -10.824 -4.044 -8.862 1.00 93.75 124 TYR A C 1
ATOM 1039 O O . TYR A 1 124 ? -10.789 -4.733 -7.846 1.00 93.75 124 TYR A O 1
ATOM 1047 N N . ILE A 1 125 ? -11.493 -2.890 -8.926 1.00 91.81 125 ILE A N 1
ATOM 1048 C CA . ILE A 1 125 ? -12.279 -2.352 -7.807 1.00 91.81 125 ILE A CA 1
ATOM 1049 C C . ILE A 1 125 ? -13.415 -3.318 -7.433 1.00 91.81 125 ILE A C 1
ATOM 1051 O O . ILE A 1 125 ? -13.554 -3.657 -6.258 1.00 91.81 125 ILE A O 1
ATOM 1055 N N . ASP A 1 126 ? -14.142 -3.855 -8.417 1.00 93.38 126 ASP A N 1
ATOM 1056 C CA . ASP A 1 126 ? -15.187 -4.869 -8.211 1.00 93.38 126 ASP A CA 1
ATOM 1057 C C . ASP A 1 126 ? -14.647 -6.129 -7.526 1.00 93.38 126 ASP A C 1
ATOM 1059 O O . ASP A 1 126 ? -15.292 -6.713 -6.651 1.00 93.38 126 ASP A O 1
ATOM 1063 N N . LEU A 1 127 ? -13.459 -6.580 -7.944 1.00 95.31 127 LEU A N 1
ATOM 1064 C CA . LEU A 1 127 ? -12.798 -7.741 -7.355 1.00 95.31 127 LEU A CA 1
ATOM 1065 C C . LEU A 1 127 ? -12.419 -7.474 -5.895 1.00 95.31 127 LEU A C 1
ATOM 1067 O O . LEU A 1 127 ? -12.686 -8.314 -5.038 1.00 95.31 127 LEU A O 1
ATOM 1071 N N . LEU A 1 128 ? -11.833 -6.307 -5.613 1.00 94.94 128 LEU A N 1
ATOM 1072 C CA . LEU A 1 128 ? -11.462 -5.901 -4.259 1.00 94.94 128 LEU A CA 1
ATOM 1073 C C . LEU A 1 128 ? -12.681 -5.783 -3.349 1.00 94.94 128 LEU A C 1
ATOM 1075 O O . LEU A 1 128 ? -12.630 -6.266 -2.224 1.00 94.94 128 LEU A O 1
ATOM 1079 N N . SER A 1 129 ? -13.780 -5.202 -3.836 1.00 94.00 129 SER A N 1
ATOM 1080 C CA . SER A 1 129 ? -15.013 -5.072 -3.056 1.00 94.00 129 SER A CA 1
ATOM 1081 C C . SER A 1 129 ? -15.553 -6.439 -2.625 1.00 94.00 129 SER A C 1
ATOM 1083 O O . SER A 1 129 ? -15.906 -6.620 -1.463 1.00 94.00 129 SER A O 1
ATOM 1085 N N . LYS A 1 130 ? -15.516 -7.436 -3.521 1.00 94.69 130 LYS A N 1
ATOM 1086 C CA . LYS A 1 130 ? -15.902 -8.822 -3.209 1.00 94.69 130 LYS A CA 1
ATOM 1087 C C . LYS A 1 130 ? -14.933 -9.502 -2.244 1.00 94.69 130 LYS A C 1
ATOM 1089 O O . LYS A 1 130 ? -15.371 -10.140 -1.298 1.00 94.69 130 LYS A O 1
ATOM 1094 N N . GLN A 1 131 ? -13.625 -9.387 -2.481 1.00 94.12 131 GLN A N 1
ATOM 1095 C CA . GLN A 1 131 ? -12.606 -10.029 -1.643 1.00 94.12 131 GLN A CA 1
ATOM 1096 C C . GLN A 1 131 ? -12.602 -9.467 -0.217 1.00 94.12 131 GLN A C 1
ATOM 1098 O O . GLN A 1 131 ? -12.421 -10.204 0.750 1.00 94.12 131 GLN A O 1
ATOM 1103 N N . LEU A 1 132 ? -12.795 -8.158 -0.090 1.00 94.00 132 LEU A N 1
ATOM 1104 C CA . LEU A 1 132 ? -12.820 -7.467 1.189 1.00 94.00 132 LEU A CA 1
ATOM 1105 C C . LEU A 1 132 ? -14.200 -7.469 1.837 1.00 94.00 132 LEU A C 1
ATOM 1107 O O . LEU A 1 132 ? -14.295 -6.959 2.946 1.00 94.00 132 LEU A O 1
ATOM 1111 N N . ASP A 1 133 ? -15.231 -8.033 1.201 1.00 93.19 133 ASP A N 1
ATOM 1112 C CA . ASP A 1 133 ? -16.629 -7.915 1.643 1.00 93.19 133 ASP A CA 1
ATOM 1113 C C . ASP A 1 133 ? -16.954 -6.483 2.108 1.00 93.19 133 ASP A C 1
ATOM 1115 O O . ASP A 1 133 ? -17.460 -6.237 3.199 1.00 93.19 133 ASP A O 1
ATOM 1119 N N . TYR A 1 134 ? -16.508 -5.511 1.311 1.00 91.19 134 TYR A N 1
ATOM 1120 C CA . TYR A 1 134 ? -16.501 -4.102 1.677 1.00 91.19 134 TYR A CA 1
ATOM 1121 C C . TYR A 1 134 ? -16.970 -3.270 0.482 1.00 91.19 134 TYR A C 1
ATOM 1123 O O . TYR A 1 134 ? -16.420 -3.419 -0.617 1.00 91.19 134 TYR A O 1
ATOM 1131 N N . PRO A 1 135 ? -17.965 -2.382 0.649 1.00 90.31 135 PRO A N 1
ATOM 1132 C CA . PRO A 1 135 ? -18.486 -1.584 -0.452 1.00 90.31 135 PRO A CA 1
ATOM 1133 C C . PRO A 1 135 ? -17.479 -0.500 -0.852 1.00 90.31 135 PRO A C 1
ATOM 1135 O O . PRO A 1 135 ? -17.251 0.458 -0.114 1.00 90.31 135 PRO A O 1
ATOM 1138 N N . ILE A 1 136 ? -16.893 -0.621 -2.045 1.00 88.94 136 ILE A N 1
ATOM 1139 C CA . ILE A 1 136 ? -15.989 0.399 -2.588 1.00 88.94 136 ILE A CA 1
ATOM 1140 C C . ILE A 1 136 ? -16.774 1.259 -3.585 1.00 88.94 136 ILE A C 1
ATOM 1142 O O . ILE A 1 136 ? -17.219 0.740 -4.608 1.00 88.94 136 ILE A O 1
ATOM 1146 N N . PRO A 1 137 ? -16.972 2.564 -3.325 1.00 83.62 137 PRO A N 1
ATOM 1147 C CA . PRO A 1 137 ? -17.695 3.421 -4.250 1.00 83.62 137 PRO A CA 1
ATOM 1148 C C . PRO A 1 137 ? -16.883 3.636 -5.529 1.00 83.62 137 PRO A C 1
ATOM 1150 O O . PRO A 1 137 ? -15.714 4.027 -5.478 1.00 83.62 137 PRO A O 1
ATOM 1153 N N . HIS A 1 138 ? -17.536 3.457 -6.674 1.00 78.25 138 HIS A N 1
ATOM 1154 C CA . HIS A 1 138 ? -16.989 3.867 -7.961 1.00 78.25 138 HIS A CA 1
ATOM 1155 C C . HIS A 1 138 ? -16.960 5.395 -8.013 1.00 78.25 138 HIS A C 1
ATOM 1157 O O . HIS A 1 138 ? -18.000 6.055 -7.976 1.00 78.25 138 HIS A O 1
ATOM 1163 N N . LYS A 1 139 ? -15.757 5.961 -8.059 1.00 76.38 139 LYS A N 1
ATOM 1164 C CA . LYS A 1 139 ? -15.534 7.391 -8.278 1.00 76.38 139 LYS A CA 1
ATOM 1165 C C . LYS A 1 139 ? -14.898 7.566 -9.646 1.00 76.38 139 LYS A C 1
ATOM 1167 O O . LYS A 1 139 ? -14.090 6.738 -10.055 1.00 76.38 139 LYS A O 1
ATOM 1172 N N . GLU A 1 140 ? -15.232 8.655 -10.330 1.00 71.94 140 GLU A N 1
ATOM 1173 C CA . GLU A 1 140 ? -14.525 9.018 -11.553 1.00 71.94 140 GLU A CA 1
ATOM 1174 C C . GLU A 1 140 ? -13.078 9.375 -11.188 1.00 71.94 140 GLU A C 1
ATOM 1176 O O . GLU A 1 140 ? -12.804 10.408 -10.577 1.00 71.94 140 GLU A O 1
ATOM 1181 N N . VAL A 1 141 ? -12.155 8.466 -11.498 1.00 71.31 141 VAL A N 1
ATOM 1182 C CA . VAL A 1 141 ? -10.719 8.648 -11.288 1.00 71.31 141 VAL A CA 1
ATOM 1183 C C . VAL A 1 141 ? -10.051 8.724 -12.652 1.00 71.31 141 VAL A C 1
ATOM 1185 O O . VAL A 1 141 ? -10.232 7.851 -13.502 1.00 71.31 141 VAL A O 1
ATOM 1188 N N . ASP A 1 142 ? -9.250 9.767 -12.863 1.00 73.44 142 ASP A N 1
ATOM 1189 C CA . ASP A 1 142 ? -8.454 9.877 -14.079 1.00 73.44 142 ASP A CA 1
ATOM 1190 C C . ASP A 1 142 ? -7.266 8.903 -14.032 1.00 73.44 142 ASP A C 1
ATOM 1192 O O . ASP A 1 142 ? -6.254 9.143 -13.373 1.00 73.44 142 ASP A O 1
ATOM 1196 N N . PHE A 1 143 ? -7.400 7.789 -14.751 1.00 72.50 143 PHE A N 1
ATOM 1197 C CA . PHE A 1 143 ? -6.345 6.793 -14.942 1.00 72.50 143 PHE A CA 1
ATOM 1198 C C . PHE A 1 143 ? -5.511 7.022 -16.217 1.00 72.50 143 PHE A C 1
ATOM 1200 O O . PHE A 1 143 ? -4.780 6.119 -16.624 1.00 72.50 143 PHE A O 1
ATOM 1207 N N . LYS A 1 144 ? -5.628 8.174 -16.900 1.00 73.38 144 LYS A N 1
ATOM 1208 C CA . LYS A 1 144 ? -4.888 8.440 -18.151 1.00 73.38 144 LYS A CA 1
ATOM 1209 C C . LYS A 1 144 ? -3.382 8.502 -17.942 1.00 73.38 144 LYS A C 1
ATOM 1211 O O . LYS A 1 144 ? -2.643 8.065 -18.816 1.00 73.38 144 LYS A O 1
ATOM 1216 N N . GLN A 1 145 ? -2.935 9.032 -16.805 1.00 69.62 145 GLN A N 1
ATOM 1217 C CA . GLN A 1 145 ? -1.519 9.096 -16.470 1.00 69.62 145 GLN A CA 1
ATOM 1218 C C . GLN A 1 145 ? -1.162 8.029 -15.440 1.00 69.62 145 GLN A C 1
ATOM 1220 O O . GLN A 1 145 ? -1.748 7.947 -14.360 1.00 69.62 145 GLN A O 1
ATOM 1225 N N . SER A 1 146 ? -0.135 7.239 -15.742 1.00 79.00 146 SER A N 1
ATOM 1226 C CA . SER A 1 146 ? 0.406 6.293 -14.777 1.00 79.00 146 SER A CA 1
ATOM 1227 C C . SER A 1 146 ? 1.341 7.003 -13.799 1.00 79.00 146 SER A C 1
ATOM 1229 O O . SER A 1 146 ? 2.330 7.628 -14.185 1.00 79.00 146 SER A O 1
ATOM 1231 N N . PHE A 1 147 ? 1.119 6.824 -12.494 1.00 76.81 147 PHE A N 1
ATOM 1232 C CA . PHE A 1 147 ? 2.062 7.292 -11.466 1.00 76.81 147 PHE A CA 1
ATOM 1233 C C . PHE A 1 147 ? 3.463 6.670 -11.616 1.00 76.81 147 PHE A C 1
ATOM 1235 O O . PHE A 1 147 ? 4.436 7.188 -11.054 1.00 76.81 147 PHE A O 1
ATOM 1242 N N . ASN A 1 148 ? 3.565 5.561 -12.349 1.00 85.31 148 ASN A N 1
ATOM 1243 C CA . ASN A 1 148 ? 4.788 4.813 -12.600 1.00 85.31 148 ASN A CA 1
ATOM 1244 C C . ASN A 1 148 ? 5.567 5.339 -13.818 1.00 85.31 148 ASN A C 1
ATOM 1246 O O . ASN A 1 148 ? 6.774 5.134 -13.874 1.00 85.31 148 ASN A O 1
ATOM 1250 N N . GLU A 1 149 ? 4.920 6.062 -14.737 1.00 86.38 149 GLU A N 1
ATOM 1251 C CA . GLU A 1 149 ? 5.461 6.427 -16.058 1.00 86.38 149 GLU A CA 1
ATOM 1252 C C . GLU A 1 149 ? 6.822 7.130 -15.992 1.00 86.38 149 GLU A C 1
ATOM 1254 O O . GLU A 1 149 ? 7.750 6.763 -16.696 1.00 86.38 149 GLU A O 1
ATOM 1259 N N . LYS A 1 150 ? 6.999 8.060 -15.047 1.00 88.31 150 LYS A N 1
ATOM 1260 C CA . LYS A 1 150 ? 8.265 8.790 -14.832 1.00 88.31 150 LYS A CA 1
ATOM 1261 C C . LYS A 1 150 ? 9.477 7.930 -14.433 1.00 88.31 150 LYS A C 1
ATOM 1263 O O . LYS A 1 150 ? 10.575 8.467 -14.339 1.00 88.31 150 LYS A O 1
ATOM 1268 N N . TYR A 1 151 ? 9.271 6.657 -14.106 1.00 90.69 151 TYR A N 1
ATOM 1269 C CA . TYR A 1 151 ? 10.327 5.697 -13.763 1.00 90.69 151 TYR A CA 1
ATOM 1270 C C . TYR A 1 151 ? 10.484 4.599 -14.821 1.00 90.69 151 TYR A C 1
ATOM 1272 O O . TYR A 1 151 ? 11.328 3.720 -14.659 1.00 90.69 151 TYR A O 1
ATOM 1280 N N . VAL A 1 152 ? 9.654 4.618 -15.865 1.00 90.25 152 VAL A N 1
ATOM 1281 C CA . VAL A 1 152 ? 9.631 3.617 -16.927 1.00 90.25 152 VAL A CA 1
ATOM 1282 C C . VAL A 1 152 ? 10.138 4.276 -18.200 1.00 90.25 152 VAL A C 1
ATOM 1284 O O . VAL A 1 152 ? 9.614 5.293 -18.644 1.00 90.25 152 VAL A O 1
ATOM 1287 N N . HIS A 1 153 ? 11.171 3.687 -18.789 1.00 90.75 153 HIS A N 1
ATOM 1288 C CA . HIS A 1 153 ? 11.787 4.186 -20.011 1.00 90.75 153 HIS A CA 1
ATOM 1289 C C . HIS A 1 153 ? 11.929 3.043 -21.006 1.00 90.75 153 HIS A C 1
ATOM 1291 O O . HIS A 1 153 ? 12.068 1.882 -20.613 1.00 90.75 153 HIS A O 1
ATOM 1297 N N . TYR A 1 154 ? 11.882 3.376 -22.294 1.00 90.12 154 TYR A N 1
ATOM 1298 C CA . TYR A 1 154 ? 12.130 2.406 -23.349 1.00 90.12 154 TYR A CA 1
ATOM 1299 C C . TYR A 1 154 ? 13.543 1.825 -23.214 1.00 90.12 154 TYR A C 1
ATOM 1301 O O . TYR A 1 154 ? 14.501 2.557 -22.964 1.00 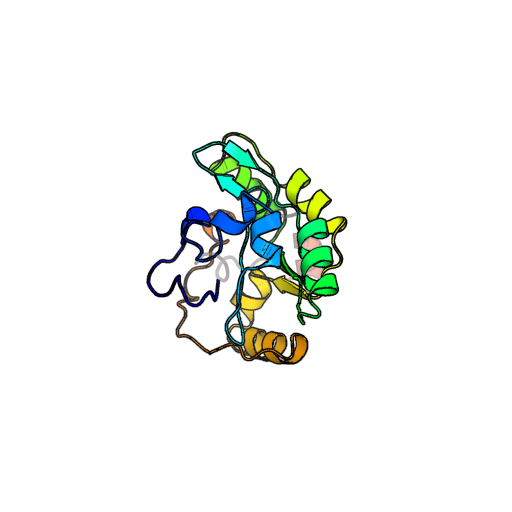90.12 154 TYR A O 1
ATOM 1309 N N . VAL A 1 155 ? 13.661 0.508 -23.376 1.00 90.31 155 VAL A N 1
ATOM 1310 C CA . VAL A 1 155 ? 14.939 -0.208 -23.361 1.00 90.31 155 VAL A CA 1
ATOM 1311 C C . VAL A 1 155 ? 15.212 -0.678 -24.781 1.00 90.31 155 VAL A C 1
ATOM 1313 O O . VAL A 1 155 ? 14.448 -1.469 -25.326 1.00 90.31 155 VAL A O 1
ATOM 1316 N N . GLU A 1 156 ? 16.289 -0.176 -25.385 1.00 88.44 156 GLU A N 1
ATOM 1317 C CA . GLU A 1 156 ? 16.609 -0.454 -26.793 1.00 88.44 156 GLU A CA 1
ATOM 1318 C C . GLU A 1 156 ? 16.960 -1.920 -27.056 1.00 88.44 156 GLU A C 1
ATOM 1320 O O . GLU A 1 156 ? 16.661 -2.447 -28.130 1.00 88.44 156 GLU A O 1
ATOM 1325 N N . SER A 1 157 ? 17.603 -2.565 -26.082 1.00 87.38 157 SER A N 1
ATOM 1326 C CA . SER A 1 157 ? 18.013 -3.961 -26.174 1.00 87.38 157 SER A CA 1
ATOM 1327 C C . SER A 1 157 ? 18.065 -4.629 -24.806 1.00 87.38 157 SER A C 1
ATOM 1329 O O . SER A 1 157 ? 18.594 -4.062 -23.847 1.00 87.38 157 SER A O 1
ATOM 1331 N N . PHE A 1 158 ? 17.623 -5.876 -24.747 1.00 90.81 158 PHE A N 1
ATOM 1332 C CA . PHE A 1 158 ? 17.768 -6.776 -23.616 1.00 90.81 158 PHE A CA 1
ATOM 1333 C C . PHE A 1 158 ? 18.240 -8.153 -24.097 1.00 90.81 158 PHE A C 1
ATOM 1335 O O . PHE A 1 158 ? 17.903 -8.604 -25.188 1.00 90.81 158 PHE A O 1
ATOM 1342 N N . HIS A 1 159 ? 19.031 -8.849 -23.276 1.00 90.06 159 HIS A N 1
ATOM 1343 C CA . HIS A 1 159 ? 19.694 -10.101 -23.672 1.00 90.06 159 HIS A CA 1
ATOM 1344 C C . HIS A 1 159 ? 18.735 -11.231 -24.101 1.00 90.06 159 HIS A C 1
ATOM 1346 O O . HIS A 1 159 ? 19.158 -12.177 -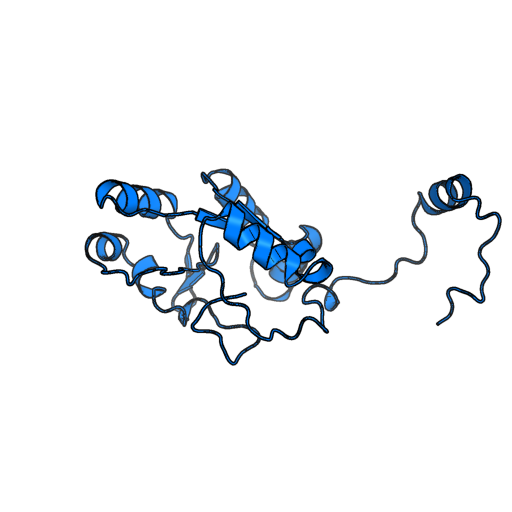24.762 1.00 90.06 159 HIS A O 1
ATOM 1352 N N . LEU A 1 160 ? 17.451 -11.145 -23.734 1.00 91.25 160 LEU A N 1
ATOM 1353 C CA . LEU A 1 160 ? 16.427 -12.111 -24.138 1.00 91.25 160 LEU A CA 1
ATOM 1354 C C . LEU A 1 160 ? 15.637 -11.699 -25.384 1.00 91.25 160 LEU A C 1
ATOM 1356 O O . LEU A 1 160 ? 14.837 -12.505 -25.856 1.00 91.25 160 LEU A O 1
ATOM 1360 N N . ASP A 1 161 ? 15.855 -10.511 -25.948 1.00 89.81 161 ASP A N 1
ATOM 1361 C CA . ASP A 1 161 ? 15.054 -10.002 -27.067 1.00 89.81 161 ASP A CA 1
ATOM 1362 C C . ASP A 1 161 ? 15.081 -10.943 -28.267 1.00 89.81 161 ASP A C 1
ATOM 1364 O O . ASP A 1 161 ? 14.035 -11.265 -28.824 1.00 89.81 161 ASP A O 1
ATOM 1368 N N . ASP A 1 162 ? 16.255 -11.459 -28.630 1.00 87.44 162 ASP A N 1
ATOM 1369 C CA . ASP A 1 162 ? 16.386 -12.392 -29.753 1.00 87.44 162 ASP A CA 1
ATOM 1370 C C . ASP A 1 162 ? 15.708 -13.733 -29.467 1.00 87.44 162 ASP A C 1
ATOM 1372 O O . ASP A 1 162 ? 15.137 -14.356 -30.365 1.00 87.44 162 ASP A O 1
ATOM 1376 N N . THR A 1 163 ? 15.695 -14.160 -28.200 1.00 90.69 163 THR A N 1
ATOM 1377 C CA . THR A 1 163 ? 14.951 -15.354 -27.788 1.00 90.69 163 THR A CA 1
ATOM 1378 C C . THR A 1 163 ? 13.455 -15.126 -27.948 1.00 90.69 163 THR A C 1
ATOM 1380 O O . THR A 1 163 ? 12.789 -15.961 -28.559 1.00 90.69 163 THR A O 1
ATOM 1383 N N . VAL A 1 164 ? 12.939 -13.991 -27.465 1.00 89.38 164 VAL A N 1
ATOM 1384 C CA . VAL A 1 164 ? 11.523 -13.618 -27.581 1.00 89.38 164 VAL A CA 1
ATOM 1385 C C . VAL A 1 164 ? 11.115 -13.490 -29.048 1.00 89.38 164 VAL A C 1
ATOM 1387 O O . VAL A 1 164 ? 10.103 -14.059 -29.452 1.00 89.38 164 VAL A O 1
ATOM 1390 N N . ARG A 1 165 ? 11.922 -12.821 -29.878 1.00 86.75 165 ARG A N 1
ATOM 1391 C CA . ARG A 1 165 ? 11.684 -12.686 -31.325 1.00 86.75 165 ARG A CA 1
ATOM 1392 C C . ARG A 1 165 ? 11.596 -14.045 -32.005 1.00 86.75 165 ARG A C 1
ATOM 1394 O O . ARG A 1 165 ? 10.616 -14.318 -32.696 1.00 86.75 165 ARG A O 1
ATOM 1401 N N . ARG A 1 166 ? 12.564 -14.927 -31.738 1.00 86.75 166 ARG A N 1
ATOM 1402 C CA . ARG A 1 166 ? 12.609 -16.278 -32.306 1.00 86.75 166 ARG A CA 1
ATOM 1403 C C . ARG A 1 166 ? 11.373 -17.099 -31.937 1.00 86.75 166 ARG A C 1
ATOM 1405 O O . ARG A 1 166 ? 10.791 -17.714 -32.825 1.00 86.75 166 ARG A O 1
ATOM 1412 N N . VAL A 1 167 ? 10.952 -17.106 -30.666 1.00 91.62 167 VAL A N 1
ATOM 1413 C CA . VAL A 1 167 ? 9.750 -17.862 -30.244 1.00 91.62 167 VAL A CA 1
ATOM 1414 C C . VAL A 1 167 ? 8.446 -17.219 -30.718 1.00 91.62 167 VAL A C 1
ATOM 1416 O O . VAL A 1 167 ? 7.453 -17.917 -30.880 1.00 91.62 167 VAL A O 1
ATOM 1419 N N . SER A 1 168 ? 8.460 -15.915 -30.999 1.00 89.44 168 SER A N 1
ATOM 1420 C CA . SER A 1 168 ? 7.322 -15.182 -31.568 1.00 89.44 168 SER A CA 1
ATOM 1421 C C . SER A 1 168 ? 7.246 -15.290 -33.098 1.00 89.44 168 SER A C 1
ATOM 1423 O O . SER A 1 168 ? 6.359 -14.702 -33.710 1.00 89.44 168 SER A O 1
ATOM 1425 N N . GLY A 1 169 ? 8.180 -16.007 -33.738 1.00 87.38 169 GLY A N 1
ATOM 1426 C CA . GLY A 1 169 ? 8.242 -16.156 -35.196 1.00 87.38 169 GLY A CA 1
ATOM 1427 C C . GLY A 1 169 ? 8.698 -14.898 -35.948 1.00 87.38 169 GLY A C 1
ATOM 1428 O O . GLY A 1 169 ? 8.591 -14.850 -37.174 1.00 87.38 169 GLY A O 1
ATOM 1429 N N . ILE A 1 170 ? 9.223 -13.893 -35.241 1.00 80.44 170 ILE A N 1
ATOM 1430 C CA . ILE A 1 170 ? 9.723 -12.642 -35.819 1.00 80.44 170 ILE A CA 1
ATOM 1431 C C . ILE A 1 170 ? 11.152 -12.887 -36.310 1.00 80.44 170 ILE A C 1
ATOM 1433 O O . ILE A 1 170 ? 12.059 -13.110 -35.509 1.00 80.44 170 ILE A O 1
ATOM 1437 N N . LYS A 1 171 ? 11.344 -12.879 -37.634 1.00 69.44 171 LYS A N 1
ATOM 1438 C CA . LYS A 1 171 ? 12.642 -13.167 -38.270 1.00 69.44 171 LYS A CA 1
ATOM 1439 C C . LYS A 1 171 ? 13.557 -11.942 -38.367 1.00 69.44 171 LYS A C 1
ATOM 1441 O O . LYS A 1 171 ? 14.764 -12.101 -38.251 1.00 69.44 171 LYS A O 1
ATOM 1446 N N . GLU A 1 172 ? 12.990 -10.746 -38.523 1.00 64.38 172 GLU A N 1
ATOM 1447 C CA . GLU A 1 172 ? 13.706 -9.464 -38.578 1.00 64.38 172 GLU A CA 1
ATOM 1448 C C . GLU A 1 172 ? 12.852 -8.356 -37.940 1.00 64.38 172 GLU A C 1
ATOM 1450 O O . GLU A 1 172 ? 11.622 -8.442 -37.912 1.00 64.38 172 GLU A O 1
ATOM 1455 N N . ARG A 1 173 ? 13.503 -7.323 -37.391 1.00 60.62 173 ARG A N 1
ATOM 1456 C CA . ARG A 1 173 ? 12.828 -6.146 -36.828 1.00 60.62 173 ARG A CA 1
ATOM 1457 C C . ARG A 1 173 ? 12.377 -5.271 -37.996 1.00 60.62 173 ARG A C 1
ATOM 1459 O O . ARG A 1 173 ? 13.230 -4.653 -38.618 1.00 60.62 173 ARG A O 1
ATOM 1466 N N . ASP A 1 174 ? 11.078 -5.210 -38.284 1.00 58.78 174 ASP A N 1
ATOM 1467 C CA . ASP A 1 174 ? 10.550 -4.213 -39.221 1.00 58.78 174 ASP A CA 1
ATOM 1468 C C . ASP A 1 174 ? 10.780 -2.811 -38.616 1.00 58.78 174 ASP A C 1
ATOM 1470 O O . ASP A 1 174 ? 10.179 -2.489 -37.581 1.00 58.78 174 ASP A O 1
ATOM 1474 N N . PRO A 1 175 ? 11.673 -1.981 -39.188 1.00 56.66 175 PRO A N 1
ATOM 1475 C CA . PRO A 1 175 ? 11.976 -0.665 -38.639 1.00 56.66 175 PRO A CA 1
ATOM 1476 C C . PRO A 1 175 ? 10.779 0.298 -38.709 1.00 56.66 175 PRO A C 1
ATOM 1478 O O . PRO A 1 175 ? 10.789 1.308 -38.009 1.00 56.66 175 PRO A O 1
ATOM 1481 N N . PHE A 1 176 ? 9.733 -0.011 -39.486 1.00 52.38 176 PHE A N 1
ATOM 1482 C CA . PHE A 1 176 ? 8.56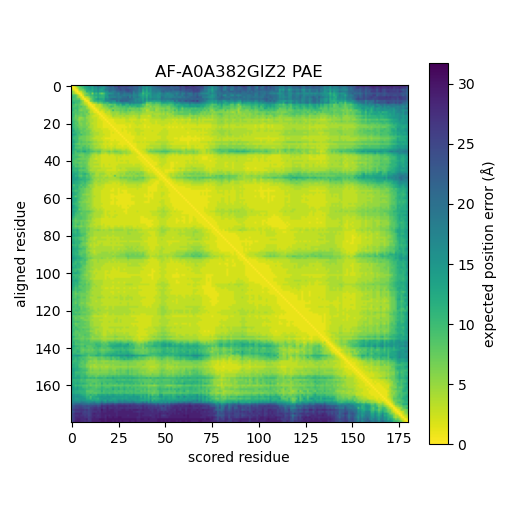7 0.858 -39.669 1.00 52.38 176 PHE A CA 1
ATOM 1483 C C . PHE A 1 176 ? 7.460 0.668 -38.624 1.00 52.38 176 PHE A C 1
ATOM 1485 O O . PHE A 1 176 ? 6.597 1.533 -38.504 1.00 52.38 176 PHE A O 1
ATOM 1492 N N . ILE A 1 177 ? 7.482 -0.411 -37.833 1.00 56.41 177 ILE A N 1
ATOM 1493 C CA . ILE A 1 177 ? 6.460 -0.659 -36.794 1.00 56.41 177 ILE A CA 1
ATOM 1494 C C . ILE A 1 177 ? 6.829 0.007 -35.455 1.00 56.41 177 ILE A C 1
ATOM 1496 O O . ILE A 1 177 ? 5.953 0.293 -34.643 1.00 56.41 177 ILE A O 1
ATOM 1500 N N . TYR A 1 178 ? 8.115 0.286 -35.219 1.00 50.72 178 TYR A N 1
ATOM 1501 C CA . TYR A 1 178 ? 8.636 0.672 -33.897 1.00 50.72 178 TYR A CA 1
ATOM 1502 C C . TYR A 1 178 ? 9.320 2.050 -33.854 1.00 50.72 178 TYR A C 1
ATOM 1504 O O . TYR A 1 178 ? 9.990 2.358 -32.871 1.00 50.72 178 TYR A O 1
ATOM 1512 N N . GLY A 1 179 ? 9.181 2.855 -34.912 1.00 44.12 179 GLY A N 1
ATOM 1513 C CA . GLY A 1 179 ? 9.719 4.217 -35.022 1.00 44.12 179 GLY A CA 1
ATOM 1514 C C . GLY A 1 179 ? 8.655 5.316 -34.915 1.00 44.12 179 GLY A C 1
ATOM 1515 O O . GLY A 1 179 ? 8.711 6.268 -35.691 1.00 44.12 179 GLY A O 1
ATOM 1516 N N . GLY A 1 180 ? 7.669 5.150 -34.027 1.00 40.00 180 GLY A N 1
ATOM 1517 C CA . GLY A 1 180 ? 6.614 6.132 -33.738 1.00 40.00 180 GLY A CA 1
ATOM 1518 C C . GLY A 1 180 ? 6.740 6.704 -32.338 1.00 40.00 180 GLY A C 1
ATOM 1519 O O . GLY A 1 180 ? 6.934 5.889 -31.409 1.00 40.00 180 GLY A O 1
#

Sequence (180 aa):
VLTTWADKEFWVGHKDEPHSKLWENMDDWKTHTFTENTVISISIPYAVRGVTRTPDIVRWKEIMVDRGIDHKICAITRDMNINYLQNKRVRPVNYYHMAVNYIQTLDIDCFLSTETLLLYKEKYIDLLSKQLDYPIPHKEVDFKQSFNEKYVHYVESFHLDDTVRRVSGIKERDPFIYGG

Mean predicted aligned error: 6.92 Å

Radius of gyration: 20.55 Å; Cα contacts (8 Å, |Δi|>4): 123; chains: 1; bounding box: 39×35×64 Å

Foldseek 3Di:
DQDPPCQPDPDDACCPWPCSCCQVPVVCLLPDDDDPQDDHDQDQFHADPNDTDGGPVVSSVVSCVVVVHDDAAEAEDDDLQLLQVVQVVPHPDRCSVVSVVVVVVDDHQYYHYLVCCLVVPVVSVVVCCVSVVGDRDDDDDPSVDRPSVVVDDDDPDDPCPVVVCVVVVNPDDPPVVPPD

Nearest PDB structures (foldseek):
  7d1x-assembly2_B  TM=4.851E-01  e=2.054E+00  Mus musculus
  3n2y-assembly1_B  TM=3.639E-01  e=6.727E+00  Methanocaldococcus jannaschii
  4v61-assembly1_BD  TM=2.791E-01  e=5.937E+00  Spinacia oleracea
  5npm-assembly1_A  TM=2.604E-01  e=7.160E+00  Thermus thermophilus

Solvent-accessible surface area (backbone atoms only — not comparable to full-atom values): 11886 Å² total; per-residue (Å²): 137,93,56,96,85,45,84,88,48,102,71,71,62,54,76,75,38,96,62,41,69,43,73,77,41,74,71,51,62,74,73,63,83,80,64,87,89,73,84,84,77,79,52,67,60,31,65,56,97,88,43,79,42,72,68,63,62,67,62,50,49,53,48,34,57,78,68,72,49,91,83,82,47,68,44,84,42,66,60,65,68,56,50,43,51,49,34,56,72,79,38,99,64,66,49,51,66,61,34,53,57,53,55,72,73,50,86,66,77,42,78,47,47,52,64,53,37,72,73,48,41,69,63,39,51,56,49,48,23,60,76,65,75,41,94,68,80,91,66,98,70,87,72,86,68,60,93,59,47,93,74,60,74,92,74,95,77,57,98,55,49,66,57,52,31,55,77,69,71,47,89,71,84,65,70,83,81,75,74,123

Secondary structure (DSSP, 8-state):
---TT-TT-S---GGGSTTGGGGG-TTHHHHPPPPTT------SSEEETTEEE---HHHHHHHHHHTT-----EEEE--HHHHHHHHHHH-SS--HHHHHHHHHTS--SEEEEHHHHHHHTHHHHHHHHHHTT----------SS-TTGGG----S--TTHHHHHHHTT--S--TTTS--